Protein AF-A0A2D6HAC3-F1 (afdb_monomer)

Structure (mmCIF, N/CA/C/O backbone):
data_AF-A0A2D6HAC3-F1
#
_entry.id   AF-A0A2D6HAC3-F1
#
loop_
_atom_site.group_PDB
_atom_site.id
_atom_site.type_symbol
_atom_site.label_atom_id
_atom_site.label_alt_id
_atom_site.label_comp_id
_atom_site.label_asym_id
_atom_site.label_entity_id
_atom_site.label_seq_id
_atom_site.pdbx_PDB_ins_code
_atom_site.Cartn_x
_atom_site.Cartn_y
_atom_site.Cartn_z
_atom_site.occupancy
_atom_site.B_iso_or_equiv
_atom_site.auth_seq_id
_atom_site.auth_comp_id
_atom_site.auth_asym_id
_atom_site.auth_atom_id
_atom_site.pdbx_PDB_model_num
ATOM 1 N N . MET A 1 1 ? 9.437 17.448 4.401 1.00 47.38 1 MET A N 1
ATOM 2 C CA . MET A 1 1 ? 9.584 17.750 2.955 1.00 47.38 1 MET A CA 1
ATOM 3 C C . MET A 1 1 ? 8.208 17.694 2.309 1.00 47.38 1 MET A C 1
ATOM 5 O O . MET A 1 1 ? 7.448 16.797 2.655 1.00 47.38 1 MET A O 1
ATOM 9 N N . LYS A 1 2 ? 7.866 18.667 1.451 1.00 50.69 2 LYS A N 1
ATOM 10 C CA . LYS A 1 2 ? 6.551 18.767 0.789 1.00 50.69 2 LYS A CA 1
ATOM 11 C C . LYS A 1 2 ? 6.319 17.570 -0.145 1.00 50.69 2 LYS A C 1
ATOM 13 O O . LYS A 1 2 ? 7.274 17.060 -0.727 1.00 50.69 2 LYS A O 1
ATOM 18 N N . ALA A 1 3 ? 5.065 17.131 -0.269 1.00 60.94 3 ALA A N 1
ATOM 19 C CA . ALA A 1 3 ? 4.676 16.132 -1.263 1.00 60.94 3 ALA A CA 1
ATOM 20 C C . ALA A 1 3 ? 5.049 16.616 -2.679 1.00 60.94 3 ALA A C 1
ATOM 22 O O . ALA A 1 3 ? 5.016 17.829 -2.918 1.00 60.94 3 ALA A O 1
ATOM 23 N N . PRO A 1 4 ? 5.402 15.704 -3.603 1.00 67.50 4 PRO A N 1
ATOM 24 C CA . PRO A 1 4 ? 5.780 16.098 -4.949 1.00 67.50 4 PRO A CA 1
ATOM 25 C C . PRO A 1 4 ? 4.626 16.820 -5.652 1.00 67.50 4 PRO A C 1
ATOM 27 O O . PRO A 1 4 ? 3.473 16.390 -5.565 1.00 67.50 4 PRO A O 1
ATOM 30 N N . SER A 1 5 ? 4.932 17.932 -6.320 1.00 78.75 5 SER A N 1
ATOM 31 C CA . SER A 1 5 ? 3.935 18.747 -7.016 1.00 78.75 5 SER A CA 1
ATOM 32 C C . SER A 1 5 ? 3.422 18.043 -8.276 1.00 78.75 5 SER A C 1
ATOM 34 O O . SER A 1 5 ? 4.102 17.186 -8.844 1.00 78.75 5 SER A O 1
ATOM 36 N N . GLY A 1 6 ? 2.239 18.436 -8.764 1.00 80.88 6 GLY A N 1
ATOM 37 C CA . GLY A 1 6 ? 1.715 17.936 -10.045 1.00 80.88 6 GLY A CA 1
ATOM 38 C C . GLY A 1 6 ? 2.688 18.153 -11.213 1.00 80.88 6 GLY A C 1
ATOM 39 O O . GLY A 1 6 ? 2.814 17.295 -12.080 1.00 80.88 6 GLY A O 1
ATOM 40 N N . ILE A 1 7 ? 3.464 19.243 -11.173 1.00 85.25 7 ILE A N 1
ATOM 41 C CA . ILE A 1 7 ? 4.512 19.546 -12.158 1.00 85.25 7 ILE A CA 1
ATOM 42 C C . ILE A 1 7 ? 5.629 18.495 -12.118 1.00 85.25 7 ILE A C 1
ATOM 44 O O . ILE A 1 7 ? 6.083 18.054 -13.168 1.00 85.25 7 ILE A O 1
ATOM 48 N N . GLN A 1 8 ? 6.060 18.045 -10.934 1.00 86.00 8 GLN A N 1
ATOM 49 C CA . GLN A 1 8 ? 7.109 17.021 -10.828 1.00 86.00 8 GLN A CA 1
ATOM 50 C C . GLN A 1 8 ? 6.670 15.684 -11.433 1.00 86.00 8 GLN A C 1
ATOM 52 O O . GLN A 1 8 ? 7.467 15.024 -12.095 1.00 86.00 8 GLN A O 1
ATOM 57 N N . TRP A 1 9 ? 5.402 15.307 -11.254 1.00 88.88 9 TRP A N 1
ATOM 58 C CA . TRP A 1 9 ? 4.842 14.110 -11.885 1.00 88.88 9 TRP A CA 1
ATOM 59 C C . TRP A 1 9 ? 4.722 14.251 -13.402 1.00 88.88 9 TRP A C 1
ATOM 61 O O . TRP A 1 9 ? 5.075 13.320 -14.121 1.00 88.88 9 TRP A O 1
ATOM 71 N N . ALA A 1 10 ? 4.299 15.417 -13.897 1.00 88.88 10 ALA A N 1
ATOM 72 C CA . ALA A 1 10 ? 4.244 15.689 -15.332 1.00 88.88 10 ALA A CA 1
ATOM 73 C C . ALA A 1 10 ? 5.637 15.622 -15.983 1.00 88.88 10 ALA A C 1
ATOM 75 O O . ALA A 1 10 ? 5.807 14.988 -17.022 1.00 88.88 10 ALA A O 1
ATOM 76 N N . VAL A 1 11 ? 6.654 16.204 -15.335 1.00 91.31 11 VAL A N 1
ATOM 77 C CA . VAL A 1 11 ? 8.050 16.123 -15.792 1.00 91.31 11 VAL A CA 1
ATOM 78 C C . VAL A 1 11 ? 8.540 14.676 -15.796 1.00 91.31 11 VAL A C 1
ATOM 80 O O . VAL A 1 11 ? 9.163 14.259 -16.767 1.00 91.31 11 VAL A O 1
ATOM 83 N N . LEU A 1 12 ? 8.233 13.891 -14.756 1.00 93.12 12 LEU A N 1
ATOM 84 C CA . LEU A 1 12 ? 8.605 12.476 -14.707 1.00 93.12 12 LEU A CA 1
ATOM 85 C C . LEU A 1 12 ? 7.980 11.679 -15.861 1.00 93.12 12 LEU A C 1
ATOM 87 O O . LEU A 1 12 ? 8.676 10.892 -16.497 1.00 93.12 12 LEU A O 1
ATOM 91 N N . ALA A 1 13 ? 6.695 11.900 -16.148 1.00 93.00 13 ALA A N 1
ATOM 92 C CA . ALA A 1 13 ? 5.990 11.244 -17.249 1.00 93.00 13 ALA A CA 1
ATOM 93 C C . ALA A 1 13 ? 6.614 11.567 -18.610 1.00 93.00 13 ALA A C 1
ATOM 95 O O . ALA A 1 13 ? 6.807 10.677 -19.439 1.00 93.00 13 ALA A O 1
ATOM 96 N N . LEU A 1 14 ? 6.925 12.847 -18.832 1.00 94.50 14 LEU A N 1
ATOM 97 C CA . LEU A 1 14 ? 7.457 13.329 -20.099 1.00 94.50 14 LEU A CA 1
ATOM 98 C C . LEU A 1 14 ? 8.898 12.857 -20.306 1.00 94.50 14 LEU A C 1
ATOM 100 O O . LEU A 1 14 ? 9.198 12.208 -21.302 1.00 94.50 14 LEU A O 1
ATOM 104 N N . VAL A 1 15 ? 9.783 13.140 -19.346 1.00 94.62 15 VAL A N 1
ATOM 105 C CA . VAL A 1 15 ? 11.207 12.790 -19.441 1.00 94.62 15 VAL A CA 1
ATOM 106 C C . VAL A 1 15 ? 11.390 11.276 -19.449 1.00 94.62 15 VAL A C 1
ATOM 108 O O . VAL A 1 15 ? 12.145 10.764 -20.270 1.00 94.62 15 VAL A O 1
ATOM 111 N N . GLY A 1 16 ? 10.684 10.553 -18.575 1.00 93.88 16 GLY A N 1
ATOM 112 C CA . GLY A 1 16 ? 10.741 9.093 -18.525 1.00 93.88 16 GLY A CA 1
ATOM 113 C C . GLY A 1 16 ? 10.206 8.447 -19.802 1.00 93.88 16 GLY A C 1
ATOM 114 O O . GLY A 1 16 ? 10.864 7.572 -20.361 1.00 93.88 16 GLY A O 1
ATOM 115 N N . GLY A 1 17 ? 9.071 8.933 -20.319 1.00 94.69 17 GLY A N 1
ATOM 116 C CA . GLY A 1 17 ? 8.500 8.461 -21.580 1.00 94.69 17 GLY A CA 1
ATOM 117 C C . GLY A 1 17 ? 9.441 8.653 -22.767 1.00 94.69 17 GLY A C 1
ATOM 118 O O . GLY A 1 17 ? 9.709 7.701 -23.500 1.00 94.69 17 GLY A O 1
ATOM 119 N N . VAL A 1 18 ? 10.001 9.856 -22.927 1.00 94.94 18 VAL A N 1
ATOM 120 C CA . VAL A 1 18 ? 10.953 10.158 -24.007 1.00 94.94 18 VAL A CA 1
ATOM 121 C C . VAL A 1 18 ? 12.228 9.326 -23.863 1.00 94.94 18 VAL A C 1
ATOM 123 O O . VAL A 1 18 ? 12.652 8.699 -24.828 1.00 94.94 18 VAL A O 1
ATOM 126 N N . ALA A 1 19 ? 12.818 9.258 -22.666 1.00 95.06 19 ALA A N 1
ATOM 127 C CA . ALA A 1 19 ? 14.057 8.514 -22.441 1.00 95.06 19 ALA A CA 1
ATOM 128 C C . ALA A 1 19 ? 13.907 7.015 -22.747 1.00 95.06 19 ALA A C 1
ATOM 130 O O . ALA A 1 19 ? 14.774 6.433 -23.395 1.00 95.06 19 ALA A O 1
ATOM 131 N N . LEU A 1 20 ? 12.801 6.395 -22.325 1.00 95.19 20 LEU A N 1
ATOM 132 C CA . LEU A 1 20 ? 12.522 4.985 -22.612 1.00 95.19 20 LEU A CA 1
ATOM 133 C C . LEU A 1 20 ? 12.201 4.747 -24.093 1.00 95.19 20 LEU A C 1
ATOM 135 O O . LEU A 1 20 ? 12.653 3.754 -24.651 1.00 95.19 20 LEU A O 1
ATOM 139 N N . THR A 1 21 ? 11.509 5.679 -24.755 1.00 94.88 21 THR A N 1
ATOM 140 C CA . THR A 1 21 ? 11.264 5.601 -26.208 1.00 94.88 21 THR A CA 1
ATOM 141 C C . THR A 1 21 ? 12.574 5.680 -26.997 1.00 94.88 21 THR A C 1
ATOM 143 O O . THR A 1 21 ? 12.772 4.946 -27.962 1.00 94.88 21 THR A O 1
ATOM 146 N N . LEU A 1 22 ? 13.515 6.529 -26.570 1.00 93.62 22 LEU A N 1
ATOM 147 C CA . LEU A 1 22 ? 14.853 6.590 -27.164 1.00 93.62 22 LEU A CA 1
ATOM 148 C C . LEU A 1 22 ? 15.636 5.292 -26.935 1.00 93.62 22 LEU A C 1
ATOM 150 O O . LEU A 1 22 ? 16.306 4.823 -27.849 1.00 93.62 22 LEU A O 1
ATOM 154 N N . CYS A 1 23 ? 15.523 4.689 -25.750 1.00 94.50 23 CYS A N 1
ATOM 155 C CA . CYS A 1 23 ? 16.132 3.391 -25.461 1.00 94.50 23 CYS A CA 1
ATOM 156 C C . CYS A 1 23 ? 15.577 2.281 -26.368 1.00 94.50 23 CYS A C 1
ATOM 158 O O . CYS A 1 23 ? 16.349 1.543 -26.971 1.00 94.50 23 CYS A O 1
ATOM 160 N N . ASP A 1 24 ? 14.258 2.208 -26.531 1.00 94.06 24 ASP A N 1
ATOM 161 C CA . ASP A 1 24 ? 13.607 1.246 -27.430 1.00 94.06 24 ASP A CA 1
ATOM 162 C C . ASP A 1 24 ? 13.994 1.500 -28.904 1.00 94.06 24 ASP A C 1
ATOM 164 O O . ASP A 1 24 ? 14.184 0.569 -29.682 1.00 94.06 24 ASP A O 1
ATOM 168 N N . SER A 1 25 ? 14.248 2.759 -29.277 1.00 93.56 25 SER A N 1
ATOM 169 C CA . SER A 1 25 ? 14.763 3.111 -30.611 1.00 93.56 25 SER A CA 1
ATOM 170 C C . SER A 1 25 ? 16.180 2.581 -30.862 1.00 93.56 25 SER A C 1
ATOM 172 O O . SER A 1 25 ? 16.509 2.247 -31.999 1.00 93.56 25 SER A O 1
ATOM 174 N N . VAL A 1 26 ? 17.013 2.442 -29.820 1.00 94.81 26 VAL A N 1
ATOM 175 C CA . VAL A 1 26 ? 18.314 1.758 -29.933 1.00 94.81 26 VAL A CA 1
ATOM 176 C C . VAL A 1 26 ? 18.106 0.285 -30.284 1.00 94.81 26 VAL A C 1
ATOM 178 O O . VAL A 1 26 ? 18.804 -0.234 -31.149 1.00 94.81 26 VAL A O 1
ATOM 181 N N . HIS A 1 27 ? 17.138 -0.396 -29.667 1.00 95.38 27 HIS A N 1
ATOM 182 C CA . HIS A 1 27 ? 16.845 -1.793 -30.000 1.00 95.38 27 HIS A CA 1
ATOM 183 C C . HIS A 1 27 ? 16.381 -1.967 -31.441 1.00 95.38 27 HIS A C 1
ATOM 185 O O . HIS A 1 27 ? 16.848 -2.887 -32.106 1.00 95.38 27 HIS A O 1
ATOM 191 N N . ILE A 1 28 ? 15.541 -1.064 -31.946 1.00 94.12 28 ILE A N 1
ATOM 192 C CA . ILE A 1 28 ? 15.120 -1.077 -33.353 1.00 94.12 28 ILE A CA 1
ATOM 193 C C . ILE A 1 28 ? 16.326 -0.854 -34.276 1.00 94.12 28 ILE A C 1
ATOM 195 O O . ILE A 1 28 ? 16.530 -1.609 -35.222 1.00 94.12 28 ILE A O 1
ATOM 199 N N . ALA A 1 29 ? 17.171 0.139 -33.979 1.00 93.50 29 ALA A N 1
ATOM 200 C CA . ALA A 1 29 ? 18.331 0.474 -34.808 1.00 93.50 29 ALA A CA 1
ATOM 201 C C . ALA A 1 29 ? 19.364 -0.664 -34.912 1.00 93.50 29 ALA A C 1
ATOM 203 O O . ALA A 1 29 ? 20.017 -0.806 -35.942 1.00 93.50 29 ALA A O 1
ATOM 204 N N . TYR A 1 30 ? 19.508 -1.472 -33.858 1.00 95.62 30 TYR A N 1
ATOM 205 C CA . TYR A 1 30 ? 20.401 -2.635 -33.830 1.00 95.62 30 TYR A CA 1
ATOM 206 C C . TYR A 1 30 ? 19.709 -3.955 -34.209 1.00 95.62 30 TYR A C 1
ATOM 208 O O . TYR A 1 30 ? 20.332 -5.009 -34.108 1.00 95.62 30 TYR A O 1
ATOM 216 N N . GLY A 1 31 ? 18.438 -3.923 -34.629 1.00 93.62 31 GLY A N 1
ATOM 217 C CA . GLY A 1 31 ? 17.694 -5.127 -35.008 1.00 93.62 31 GLY A CA 1
ATOM 218 C C . GLY A 1 31 ? 17.480 -6.103 -33.848 1.00 93.62 31 GLY A C 1
ATOM 219 O O . GLY A 1 31 ? 17.429 -7.309 -34.056 1.00 93.62 31 GLY A O 1
ATOM 220 N N . VAL A 1 32 ? 17.395 -5.604 -32.613 1.00 94.94 32 VAL A N 1
ATOM 221 C CA . VAL A 1 32 ? 17.086 -6.408 -31.419 1.00 94.94 32 VAL A CA 1
ATOM 222 C C . VAL A 1 32 ? 15.594 -6.735 -31.353 1.00 94.94 32 VAL A C 1
ATOM 224 O O . VAL A 1 32 ? 15.213 -7.828 -30.930 1.00 94.94 32 VAL A O 1
ATOM 227 N N . LEU A 1 33 ? 14.750 -5.793 -31.775 1.00 93.12 33 LEU A N 1
ATOM 228 C CA . LEU A 1 33 ? 13.307 -5.974 -31.869 1.00 93.12 33 LEU A CA 1
ATOM 229 C C . LEU A 1 33 ? 12.740 -5.260 -33.092 1.00 93.12 33 LEU A C 1
ATOM 231 O O . LEU A 1 33 ? 13.280 -4.250 -33.543 1.00 93.12 33 LEU A O 1
ATOM 235 N N . GLU A 1 34 ? 11.606 -5.759 -33.565 1.00 92.00 34 GLU A N 1
ATOM 236 C CA . GLU A 1 34 ? 10.837 -5.199 -34.670 1.00 92.00 34 GLU A CA 1
ATOM 237 C C . GLU A 1 34 ? 9.415 -4.877 -34.201 1.00 92.00 34 GLU A C 1
ATOM 239 O O . GLU A 1 34 ? 8.789 -5.659 -33.479 1.00 92.00 34 GLU A O 1
ATOM 244 N N . LYS A 1 35 ? 8.897 -3.707 -34.589 1.00 90.81 35 LYS A N 1
ATOM 245 C CA . LYS A 1 35 ? 7.522 -3.282 -34.289 1.00 90.81 35 LYS A CA 1
ATOM 246 C C . LYS A 1 35 ? 6.606 -3.637 -35.457 1.00 90.81 35 LYS A C 1
ATOM 248 O O . LYS A 1 35 ? 6.948 -3.376 -36.605 1.00 90.81 35 LYS A O 1
ATOM 253 N N . THR A 1 36 ? 5.410 -4.134 -35.159 1.00 85.44 36 THR A N 1
ATOM 254 C CA . THR A 1 36 ? 4.449 -4.552 -36.194 1.00 85.44 36 THR A CA 1
ATOM 255 C C . THR A 1 36 ? 3.801 -3.367 -36.921 1.00 85.44 36 THR A C 1
ATOM 257 O O . THR A 1 36 ? 3.542 -3.452 -38.114 1.00 85.44 36 THR A O 1
ATOM 260 N N . ASN A 1 37 ? 3.593 -2.239 -36.228 1.00 81.00 37 ASN A N 1
ATOM 261 C CA . ASN A 1 37 ? 3.087 -0.984 -36.805 1.00 81.00 37 ASN A CA 1
ATOM 262 C C . ASN A 1 37 ? 4.022 0.167 -36.411 1.00 81.00 37 ASN A C 1
ATOM 264 O O . ASN A 1 37 ? 3.938 0.684 -35.294 1.00 81.00 37 ASN A O 1
ATOM 268 N N . ALA A 1 38 ? 4.961 0.517 -37.289 1.00 76.62 38 ALA A N 1
ATOM 269 C CA . ALA A 1 38 ? 6.044 1.470 -37.032 1.00 76.62 38 ALA A CA 1
ATOM 270 C C . ALA A 1 38 ? 5.741 2.878 -37.588 1.00 76.62 38 ALA A C 1
ATOM 272 O O . ALA A 1 38 ? 6.538 3.459 -38.325 1.00 76.62 38 ALA A O 1
ATOM 273 N N . ASP A 1 39 ? 4.572 3.419 -37.242 1.00 74.25 39 ASP A N 1
ATOM 274 C CA . ASP A 1 39 ? 4.001 4.627 -37.859 1.00 74.25 39 ASP A CA 1
ATOM 275 C C . ASP A 1 39 ? 4.786 5.927 -37.571 1.00 74.25 39 ASP A C 1
ATOM 277 O O . ASP A 1 39 ? 4.616 6.924 -38.271 1.00 74.25 39 ASP A O 1
ATOM 281 N N . PHE A 1 40 ? 5.656 5.943 -36.552 1.00 76.38 40 PHE A N 1
ATOM 282 C CA . PHE A 1 40 ? 6.354 7.145 -36.084 1.00 76.38 40 PHE A CA 1
ATOM 283 C C . PHE A 1 40 ? 7.860 6.912 -35.926 1.00 76.38 40 PHE A C 1
ATOM 285 O O . PHE A 1 40 ? 8.322 6.512 -34.863 1.00 76.38 40 PHE A O 1
ATOM 292 N N . ALA A 1 41 ? 8.651 7.204 -36.965 1.00 74.94 41 ALA A N 1
ATOM 293 C CA . ALA A 1 41 ? 10.120 7.100 -36.934 1.00 74.94 41 ALA A CA 1
ATOM 294 C C . ALA A 1 41 ? 10.640 5.718 -36.470 1.00 74.94 41 ALA A C 1
ATOM 296 O O . ALA A 1 41 ? 11.591 5.626 -35.696 1.00 74.94 41 ALA A O 1
ATOM 297 N N . GLY A 1 42 ? 9.988 4.640 -36.916 1.00 80.81 42 GLY A N 1
ATOM 298 C CA . GLY A 1 42 ? 10.307 3.270 -36.501 1.00 80.81 42 GLY A CA 1
ATOM 299 C C . GLY A 1 42 ? 9.582 2.816 -35.228 1.00 80.81 42 GLY A C 1
ATOM 300 O O . GLY A 1 42 ? 9.568 1.626 -34.932 1.00 80.81 42 GLY A O 1
ATOM 301 N N . GLN A 1 43 ? 8.936 3.730 -34.500 1.00 89.31 43 GLN A N 1
ATOM 302 C CA . GLN A 1 43 ? 8.171 3.440 -33.290 1.00 89.31 43 GLN A CA 1
ATOM 303 C C . GLN A 1 43 ? 6.679 3.279 -33.564 1.00 89.31 43 GLN A C 1
ATOM 305 O O . GLN A 1 43 ? 6.104 3.928 -34.439 1.00 89.31 43 GLN A O 1
ATOM 310 N N . SER A 1 44 ? 6.026 2.461 -32.742 1.00 90.88 44 SER A N 1
ATOM 311 C CA . SER A 1 44 ? 4.569 2.429 -32.677 1.00 90.88 44 SER A CA 1
ATOM 312 C C . SER A 1 44 ? 4.021 3.643 -31.928 1.00 90.88 44 SER A C 1
ATOM 314 O O . SER A 1 44 ? 4.600 4.098 -30.940 1.00 90.88 44 SER A O 1
ATOM 316 N N . TRP A 1 45 ? 2.855 4.143 -32.348 1.00 90.06 45 TRP A N 1
ATOM 317 C CA . TRP A 1 45 ? 2.208 5.320 -31.745 1.00 90.06 45 TRP A CA 1
ATOM 318 C C . TRP A 1 45 ? 1.975 5.187 -30.227 1.00 90.06 45 TRP A C 1
ATOM 320 O O . TRP A 1 45 ? 1.962 6.180 -29.500 1.00 90.06 45 TRP A O 1
ATOM 330 N N . TRP A 1 46 ? 1.798 3.955 -29.740 1.00 91.06 46 TRP A N 1
ATOM 331 C CA . TRP A 1 46 ? 1.515 3.642 -28.340 1.00 91.06 46 TRP A CA 1
ATOM 332 C C . TRP A 1 46 ? 2.770 3.541 -27.462 1.00 91.06 46 TRP A C 1
ATOM 334 O O . TRP A 1 46 ? 2.634 3.567 -26.236 1.00 91.06 46 TRP A O 1
ATOM 344 N N . THR A 1 47 ? 3.978 3.480 -28.038 1.00 92.44 47 THR A N 1
ATOM 345 C CA . THR A 1 47 ? 5.228 3.302 -27.277 1.00 92.44 47 THR A CA 1
ATOM 346 C C . THR A 1 47 ? 5.441 4.434 -26.268 1.00 92.44 47 THR A C 1
ATOM 348 O O . THR A 1 47 ? 5.621 4.189 -25.073 1.00 92.44 47 THR A O 1
ATOM 351 N N . LEU A 1 48 ? 5.364 5.690 -26.724 1.00 93.44 48 LEU A N 1
ATOM 352 C CA . LEU A 1 48 ? 5.563 6.856 -25.861 1.00 93.44 48 LEU A CA 1
ATOM 353 C C . LEU A 1 48 ? 4.476 6.965 -24.767 1.00 93.44 48 LEU A C 1
ATOM 355 O O . LEU A 1 48 ? 4.846 7.058 -23.593 1.00 93.44 48 LEU A O 1
ATOM 359 N N . PRO A 1 49 ? 3.161 6.885 -25.077 1.00 94.25 49 PRO A N 1
ATOM 360 C CA . PRO A 1 49 ? 2.113 6.833 -24.055 1.00 94.25 49 PRO A CA 1
ATOM 361 C C . PRO A 1 49 ? 2.306 5.720 -23.018 1.00 94.25 49 PRO A C 1
ATOM 363 O O . PRO A 1 49 ? 2.119 5.956 -21.820 1.00 94.25 49 PRO A O 1
ATOM 366 N N . MET A 1 50 ? 2.714 4.522 -23.449 1.00 94.44 50 MET A N 1
ATOM 367 C CA . MET A 1 50 ? 2.976 3.390 -22.559 1.00 94.44 50 MET A CA 1
ATOM 368 C C . MET A 1 50 ? 4.121 3.703 -21.589 1.00 94.44 50 MET A C 1
ATOM 370 O O . MET A 1 50 ? 3.960 3.552 -20.375 1.00 94.44 50 MET A O 1
ATOM 374 N N . PHE A 1 51 ? 5.256 4.195 -22.088 1.00 95.19 51 PHE A N 1
ATOM 375 C CA . PHE A 1 51 ? 6.404 4.517 -21.241 1.00 95.19 51 PHE A CA 1
ATOM 376 C C . PHE A 1 51 ? 6.173 5.730 -20.332 1.00 95.19 51 PHE A C 1
ATOM 378 O O . PHE A 1 51 ? 6.628 5.732 -19.183 1.00 95.19 51 PHE A O 1
ATOM 385 N N . SER A 1 52 ? 5.424 6.738 -20.784 1.00 93.50 52 SER A N 1
ATOM 386 C CA . SER A 1 52 ? 4.994 7.849 -19.925 1.00 93.50 52 SER A CA 1
ATOM 387 C C . SER A 1 52 ? 4.091 7.368 -18.791 1.00 93.50 52 SER A C 1
ATOM 389 O O . SER A 1 52 ? 4.269 7.773 -17.640 1.00 93.50 52 SER A O 1
ATOM 391 N N . THR A 1 53 ? 3.169 6.450 -19.090 1.00 92.75 53 THR A N 1
ATOM 392 C CA . THR A 1 53 ? 2.293 5.823 -18.093 1.00 92.75 53 THR A CA 1
ATOM 393 C C . THR A 1 53 ? 3.108 5.007 -17.089 1.00 92.75 53 THR A C 1
ATOM 395 O O . THR A 1 53 ? 2.977 5.205 -15.881 1.00 92.75 53 THR A O 1
ATOM 398 N N . LEU A 1 54 ? 4.021 4.153 -17.558 1.00 93.62 54 LEU A N 1
ATOM 399 C CA . LEU A 1 54 ? 4.930 3.393 -16.695 1.00 93.62 54 LEU A CA 1
ATOM 400 C C . LEU A 1 54 ? 5.714 4.316 -15.748 1.00 93.62 54 LEU A C 1
ATOM 402 O O . LEU A 1 54 ? 5.764 4.065 -14.543 1.00 93.62 54 LEU A O 1
ATOM 406 N N . SER A 1 55 ? 6.265 5.412 -16.277 1.00 92.31 55 SER A N 1
ATOM 407 C CA . SER A 1 55 ? 7.047 6.392 -15.511 1.00 92.31 55 SER A CA 1
ATOM 408 C C . SER A 1 55 ? 6.230 7.062 -14.400 1.00 92.31 55 SER A C 1
ATOM 410 O O . SER A 1 55 ? 6.760 7.329 -13.321 1.00 92.31 55 SER A O 1
ATOM 412 N N . LEU A 1 56 ? 4.929 7.280 -14.621 1.00 91.00 56 LEU A N 1
ATOM 413 C CA . LEU A 1 56 ? 4.014 7.823 -13.613 1.00 91.00 56 LEU A CA 1
ATOM 414 C C . LEU A 1 56 ? 3.701 6.832 -12.488 1.00 91.00 56 LEU A C 1
ATOM 416 O O . LEU A 1 56 ? 3.631 7.231 -11.325 1.00 91.00 56 LEU A O 1
ATOM 420 N N . PHE A 1 57 ? 3.498 5.553 -12.812 1.00 91.69 57 PHE A N 1
ATOM 421 C CA . PHE A 1 57 ? 2.985 4.569 -11.852 1.00 91.69 57 PHE A CA 1
ATOM 422 C C . PHE A 1 57 ? 4.068 3.803 -11.094 1.00 91.69 57 PHE A C 1
ATOM 424 O O . PHE A 1 57 ? 3.838 3.397 -9.951 1.00 91.69 57 PHE A O 1
ATOM 431 N N . ILE A 1 58 ? 5.257 3.632 -11.671 1.00 94.19 58 ILE A N 1
ATOM 432 C CA . ILE A 1 58 ? 6.278 2.761 -11.082 1.00 94.19 58 ILE A CA 1
ATOM 433 C C . ILE A 1 58 ? 6.811 3.283 -9.737 1.00 94.19 58 ILE A C 1
ATOM 435 O O . ILE A 1 58 ? 7.029 2.503 -8.809 1.00 94.19 58 ILE A O 1
ATOM 439 N N . VAL A 1 59 ? 6.944 4.606 -9.579 1.00 93.19 59 VAL A N 1
ATOM 440 C CA . VAL A 1 59 ? 7.380 5.227 -8.316 1.00 93.19 59 VAL A CA 1
ATOM 441 C C . VAL A 1 59 ? 6.320 5.064 -7.211 1.00 93.19 59 VAL A C 1
ATOM 443 O O . VAL A 1 59 ? 6.679 4.600 -6.126 1.00 93.19 59 VAL A O 1
ATOM 446 N N . PRO A 1 60 ? 5.021 5.366 -7.430 1.00 91.25 60 PRO A N 1
ATOM 447 C CA . PRO A 1 60 ? 3.956 5.032 -6.480 1.00 91.25 60 PRO A CA 1
ATOM 448 C C . PRO A 1 60 ? 3.889 3.547 -6.103 1.00 91.25 60 PRO A C 1
ATOM 450 O O . PRO A 1 60 ? 3.710 3.232 -4.923 1.00 91.25 60 PRO A O 1
ATOM 453 N N . VAL A 1 61 ? 4.065 2.637 -7.068 1.00 92.38 61 VAL A N 1
ATOM 454 C CA . VAL A 1 61 ? 4.085 1.184 -6.826 1.00 92.38 61 VAL A CA 1
ATOM 455 C C . VAL A 1 61 ? 5.245 0.805 -5.909 1.00 92.38 61 VAL A C 1
ATOM 457 O O . VAL A 1 61 ? 5.027 0.157 -4.883 1.00 92.38 61 VAL A O 1
ATOM 460 N N . TYR A 1 62 ? 6.460 1.272 -6.209 1.00 92.31 62 TYR A N 1
ATOM 461 C CA . TYR A 1 62 ? 7.622 1.047 -5.350 1.00 92.31 62 TYR A CA 1
ATOM 462 C C . TYR A 1 62 ? 7.429 1.643 -3.952 1.00 92.31 62 TYR A C 1
ATOM 464 O O . TYR A 1 62 ? 7.694 0.983 -2.948 1.00 92.31 62 TYR A O 1
ATOM 472 N N . ARG A 1 63 ? 6.907 2.871 -3.858 1.00 89.81 63 ARG A N 1
ATOM 473 C CA . ARG A 1 63 ? 6.608 3.530 -2.579 1.00 89.81 63 ARG A CA 1
ATOM 474 C C . ARG A 1 63 ? 5.631 2.705 -1.745 1.00 89.81 63 ARG A C 1
ATOM 476 O O . ARG A 1 63 ? 5.840 2.534 -0.544 1.00 89.81 63 ARG A O 1
ATOM 483 N N . ARG A 1 64 ? 4.581 2.166 -2.371 1.00 88.38 64 ARG A N 1
ATOM 484 C CA . ARG A 1 64 ? 3.607 1.290 -1.710 1.00 88.38 64 ARG A CA 1
ATOM 485 C C . ARG A 1 64 ? 4.257 -0.006 -1.236 1.00 88.38 64 ARG A C 1
ATOM 487 O O . ARG A 1 64 ? 4.078 -0.355 -0.071 1.00 88.38 64 ARG A O 1
ATOM 494 N N . PHE A 1 65 ? 5.022 -0.672 -2.099 1.00 90.00 65 PHE A N 1
ATOM 495 C CA . PHE A 1 65 ? 5.785 -1.876 -1.764 1.00 90.00 65 PHE A CA 1
ATOM 496 C C . PHE A 1 65 ? 6.694 -1.633 -0.555 1.00 90.00 65 PHE A C 1
ATOM 498 O O . PHE A 1 65 ? 6.604 -2.334 0.449 1.00 90.00 65 PHE A O 1
ATOM 505 N N . ARG A 1 66 ? 7.482 -0.557 -0.597 1.00 88.44 66 ARG A N 1
ATOM 506 C CA . ARG A 1 66 ? 8.401 -0.160 0.468 1.00 88.44 66 ARG A CA 1
ATOM 507 C C . ARG A 1 66 ? 7.690 0.059 1.805 1.00 88.44 66 ARG A C 1
ATOM 509 O O . ARG A 1 66 ? 8.202 -0.358 2.841 1.00 88.44 66 ARG A O 1
ATOM 516 N N . CYS A 1 67 ? 6.512 0.684 1.797 1.00 83.88 67 CYS A N 1
ATOM 517 C CA . CYS A 1 67 ? 5.699 0.846 3.002 1.00 83.88 67 CYS A CA 1
ATOM 518 C C . CYS A 1 67 ? 5.173 -0.481 3.557 1.00 83.88 67 CYS A C 1
ATOM 520 O O . CYS A 1 67 ? 5.111 -0.630 4.773 1.00 83.88 67 CYS A O 1
ATOM 522 N N . LEU A 1 68 ? 4.807 -1.431 2.693 1.00 81.62 68 LEU A N 1
ATOM 523 C CA . LEU A 1 68 ? 4.334 -2.754 3.111 1.00 81.62 68 LEU A CA 1
ATOM 524 C C . LEU A 1 68 ? 5.460 -3.608 3.703 1.00 81.62 68 LEU A C 1
ATOM 526 O O . LEU A 1 68 ? 5.235 -4.319 4.675 1.00 81.62 68 LEU A O 1
ATOM 530 N N . THR A 1 69 ? 6.674 -3.512 3.159 1.00 79.94 69 THR A N 1
ATOM 531 C CA . THR A 1 69 ? 7.834 -4.277 3.642 1.00 79.94 69 THR A CA 1
ATOM 532 C C . THR A 1 69 ? 8.597 -3.581 4.773 1.00 79.94 69 THR A C 1
ATOM 534 O O . THR A 1 69 ? 9.654 -4.059 5.177 1.00 79.94 69 THR A O 1
ATOM 537 N N . GLY A 1 70 ? 8.137 -2.412 5.235 1.00 76.75 70 GLY A N 1
ATOM 538 C CA . GLY A 1 70 ? 8.840 -1.603 6.239 1.00 76.75 70 GLY A CA 1
ATOM 539 C C . GLY A 1 70 ? 10.218 -1.098 5.788 1.00 76.75 70 GLY A C 1
ATOM 540 O O . GLY A 1 70 ? 11.052 -0.743 6.620 1.00 76.75 70 GLY A O 1
ATOM 541 N N . ALA A 1 71 ? 10.494 -1.075 4.481 1.00 80.44 71 ALA A N 1
ATOM 542 C CA . ALA A 1 71 ? 11.795 -0.670 3.968 1.00 80.44 71 ALA A CA 1
ATOM 543 C C . ALA A 1 71 ? 11.986 0.856 4.070 1.00 80.44 71 ALA A C 1
ATOM 545 O O . ALA A 1 71 ? 11.075 1.660 3.844 1.00 80.44 71 ALA A O 1
ATOM 546 N N . ARG A 1 72 ? 13.201 1.278 4.432 1.00 79.44 72 ARG A N 1
ATOM 547 C CA . ARG A 1 72 ? 13.518 2.695 4.639 1.00 79.44 72 ARG A CA 1
ATOM 548 C C . ARG A 1 72 ? 13.595 3.433 3.300 1.00 79.44 72 ARG A C 1
ATOM 550 O O . ARG A 1 72 ? 14.128 2.906 2.328 1.00 79.44 72 ARG A O 1
ATOM 557 N N . ALA A 1 73 ? 13.061 4.652 3.261 1.00 78.69 73 ALA A N 1
ATOM 558 C CA . ALA A 1 73 ? 13.217 5.542 2.114 1.00 78.69 73 ALA A CA 1
ATOM 559 C C . ALA A 1 73 ? 14.688 5.933 1.923 1.00 78.69 73 ALA A C 1
ATOM 561 O O . ALA A 1 73 ? 15.392 6.168 2.910 1.00 78.69 73 ALA A O 1
ATOM 562 N N . LEU A 1 74 ? 15.125 6.041 0.669 1.00 83.38 74 LEU A N 1
ATOM 563 C CA . LEU A 1 74 ? 16.410 6.646 0.342 1.00 83.38 74 LEU A CA 1
ATOM 564 C C . LEU A 1 74 ? 16.319 8.168 0.490 1.00 83.38 74 LEU A C 1
ATOM 566 O O . LEU A 1 74 ? 15.296 8.769 0.167 1.00 83.38 74 LEU A O 1
ATOM 570 N N . ALA A 1 75 ? 17.395 8.782 0.974 1.00 84.44 75 ALA A N 1
ATOM 571 C CA . ALA A 1 75 ? 17.614 10.212 0.823 1.00 84.44 75 ALA A CA 1
ATOM 572 C C . ALA A 1 75 ? 18.529 10.387 -0.389 1.00 84.44 75 ALA A C 1
ATOM 574 O O . ALA A 1 75 ? 19.729 10.167 -0.275 1.00 84.44 75 ALA A O 1
ATOM 575 N N . THR A 1 76 ? 17.944 10.703 -1.542 1.00 87.31 76 THR A N 1
ATOM 576 C CA . THR A 1 76 ? 18.665 10.725 -2.818 1.00 87.31 76 THR A CA 1
ATOM 577 C C . THR A 1 76 ? 18.966 12.160 -3.238 1.00 87.31 76 THR A C 1
ATOM 579 O O . THR A 1 76 ? 18.064 12.984 -3.398 1.00 87.31 76 THR A O 1
ATOM 582 N N . SER A 1 77 ? 20.246 12.457 -3.441 1.00 89.69 77 SER A N 1
ATOM 583 C CA . SER A 1 77 ? 20.733 13.712 -4.016 1.00 89.69 77 SER A CA 1
ATOM 584 C C . SER A 1 77 ? 20.541 13.764 -5.540 1.00 89.69 77 SER A C 1
ATOM 586 O O . SER A 1 77 ? 20.372 12.742 -6.206 1.00 89.69 77 SER A O 1
ATOM 588 N N . LYS A 1 78 ? 20.633 14.964 -6.136 1.00 90.88 78 LYS A N 1
ATOM 589 C CA . LYS A 1 78 ? 20.600 15.125 -7.605 1.00 90.88 78 LYS A CA 1
ATOM 590 C C . LYS A 1 78 ? 21.689 14.296 -8.304 1.00 90.88 78 LYS A C 1
ATOM 592 O O . LYS A 1 78 ? 21.422 13.706 -9.345 1.00 90.88 78 LYS A O 1
ATOM 597 N N . GLY A 1 79 ? 22.890 14.238 -7.721 1.00 91.06 79 GLY A N 1
ATOM 598 C CA . GLY A 1 79 ? 24.019 13.482 -8.270 1.00 91.06 79 GLY A CA 1
ATOM 599 C C . GLY A 1 79 ? 23.787 11.970 -8.249 1.00 91.06 79 GLY A C 1
ATOM 600 O O . GLY A 1 79 ? 24.049 11.296 -9.240 1.00 91.06 79 GLY A O 1
ATOM 601 N N . GLU A 1 80 ? 23.223 11.436 -7.165 1.00 90.75 80 GLU A N 1
ATOM 602 C CA . GLU A 1 80 ? 22.890 10.008 -7.067 1.00 90.75 80 GLU A CA 1
ATOM 603 C C . GLU A 1 80 ? 21.763 9.607 -8.019 1.00 90.75 80 GLU A C 1
ATOM 605 O O . GLU A 1 80 ? 21.835 8.537 -8.630 1.00 90.75 80 GLU A O 1
ATOM 610 N N . LEU A 1 81 ? 20.753 10.470 -8.185 1.00 92.94 81 LEU A N 1
ATOM 611 C CA . LEU A 1 81 ? 19.695 10.255 -9.169 1.00 92.94 81 LEU A CA 1
ATOM 612 C C . LEU A 1 81 ? 20.267 10.237 -10.592 1.00 92.94 81 LEU A C 1
ATOM 614 O O . LEU A 1 81 ? 19.975 9.314 -11.351 1.00 92.94 81 LEU A O 1
ATOM 618 N N . ALA A 1 82 ? 21.116 11.211 -10.937 1.00 93.94 82 ALA A N 1
ATOM 619 C CA . ALA A 1 82 ? 21.776 11.266 -12.239 1.00 93.94 82 ALA A CA 1
ATOM 620 C C . ALA A 1 82 ? 22.642 10.022 -12.485 1.00 93.94 82 ALA A C 1
ATOM 622 O O . ALA A 1 82 ? 22.533 9.397 -13.536 1.00 93.94 82 ALA A O 1
ATOM 623 N N . PHE A 1 83 ? 23.435 9.599 -11.496 1.00 93.12 83 PHE A N 1
ATOM 624 C CA . PHE A 1 83 ? 24.250 8.387 -11.587 1.00 93.12 83 PHE A CA 1
ATOM 625 C C . PHE A 1 83 ? 23.399 7.130 -11.815 1.00 93.12 83 PHE A C 1
ATOM 627 O O . PHE A 1 83 ? 23.749 6.274 -12.628 1.00 93.12 83 PHE A O 1
ATOM 634 N N . SER A 1 84 ? 22.255 7.011 -11.135 1.00 93.50 84 SER A N 1
ATOM 635 C CA . SER A 1 84 ? 21.346 5.886 -11.357 1.00 93.50 84 SER A CA 1
ATOM 636 C C . SER A 1 84 ? 20.647 5.920 -12.708 1.00 93.50 84 SER A C 1
ATOM 638 O O . SER A 1 84 ? 20.483 4.853 -13.304 1.00 93.50 84 SER A O 1
ATOM 640 N N . ALA A 1 85 ? 20.274 7.108 -13.190 1.00 95.69 85 ALA A N 1
ATOM 641 C CA . ALA A 1 85 ? 19.680 7.296 -14.508 1.00 95.69 85 ALA A CA 1
ATOM 642 C C . ALA A 1 85 ? 20.681 6.927 -15.605 1.00 95.69 85 ALA A C 1
ATOM 644 O O . ALA A 1 85 ? 20.377 6.075 -16.432 1.00 95.69 85 ALA A O 1
ATOM 645 N N . VAL A 1 86 ? 21.905 7.461 -15.548 1.00 95.81 86 VAL A N 1
ATOM 646 C CA . VAL A 1 86 ? 22.993 7.106 -16.473 1.00 95.81 86 VAL A CA 1
ATOM 647 C C . VAL A 1 86 ? 23.276 5.610 -16.422 1.00 95.81 86 VAL A C 1
ATOM 649 O O . VAL A 1 86 ? 23.345 4.967 -17.462 1.00 95.81 86 VAL A O 1
ATOM 652 N N . GLY A 1 87 ? 23.375 5.024 -15.227 1.00 95.31 87 GLY A N 1
ATOM 653 C CA . GLY A 1 87 ? 23.605 3.591 -15.094 1.00 95.31 87 GLY A CA 1
ATOM 654 C C . GLY A 1 87 ? 22.486 2.747 -15.708 1.00 95.31 87 GLY A C 1
ATOM 655 O O . GLY A 1 87 ? 22.770 1.699 -16.276 1.00 95.31 87 GLY A O 1
ATOM 656 N N . PHE A 1 88 ? 21.222 3.162 -15.586 1.00 97.00 88 PHE A N 1
ATOM 657 C CA . PHE A 1 88 ? 20.093 2.486 -16.232 1.00 97.00 88 PHE A CA 1
ATOM 658 C C . PHE A 1 88 ? 20.137 2.645 -17.756 1.00 97.00 88 PHE A C 1
ATOM 660 O O . PHE A 1 88 ? 20.121 1.640 -18.460 1.00 97.00 88 PHE A O 1
ATOM 667 N N . LEU A 1 89 ? 20.276 3.877 -18.253 1.00 96.62 89 LEU A N 1
ATOM 668 C CA . LEU A 1 89 ? 20.326 4.174 -19.686 1.00 96.62 89 LEU A CA 1
ATOM 669 C C . LEU A 1 89 ? 21.509 3.483 -20.373 1.00 96.62 89 LEU A C 1
ATOM 671 O O . LEU A 1 89 ? 21.340 2.937 -21.453 1.00 96.62 89 LEU A O 1
ATOM 675 N N . ALA A 1 90 ? 22.681 3.435 -19.736 1.00 95.94 90 ALA A N 1
ATOM 676 C CA . ALA A 1 90 ? 23.848 2.724 -20.257 1.00 95.94 90 ALA A CA 1
ATOM 677 C C . ALA A 1 90 ? 23.625 1.205 -20.301 1.00 95.94 90 ALA A C 1
ATOM 679 O O . ALA A 1 90 ? 23.962 0.565 -21.294 1.00 95.94 90 ALA A O 1
ATOM 680 N N . SER A 1 91 ? 23.019 0.640 -19.248 1.00 96.81 91 SER A N 1
ATOM 681 C CA . SER A 1 91 ? 22.675 -0.789 -19.204 1.00 96.81 91 SER A CA 1
ATOM 682 C C . SER A 1 91 ? 21.674 -1.143 -20.299 1.00 96.81 91 SER A C 1
ATOM 684 O O . SER A 1 91 ? 21.828 -2.167 -20.948 1.00 96.81 91 SER A O 1
ATOM 686 N N . TYR A 1 92 ? 20.693 -0.275 -20.553 1.00 96.81 92 TYR A N 1
ATOM 687 C CA . TYR A 1 92 ? 19.749 -0.447 -21.651 1.00 96.81 92 TYR A CA 1
ATOM 688 C C . TYR A 1 92 ? 20.462 -0.314 -23.003 1.00 96.81 92 TYR A C 1
ATOM 690 O O . TYR A 1 92 ? 20.454 -1.249 -23.794 1.00 96.81 92 TYR A O 1
ATOM 698 N N . ALA A 1 93 ? 21.136 0.806 -23.264 1.00 95.25 93 ALA A N 1
ATOM 699 C CA . ALA A 1 93 ? 21.747 1.096 -24.559 1.00 95.25 93 ALA A CA 1
ATOM 700 C C . ALA A 1 93 ? 22.772 0.036 -24.990 1.00 95.25 93 ALA A C 1
ATOM 702 O O . ALA A 1 93 ? 22.823 -0.309 -26.167 1.00 95.25 93 ALA A O 1
ATOM 703 N N . CYS A 1 94 ? 23.549 -0.530 -24.056 1.00 96.19 94 CYS A N 1
ATOM 704 C CA . CYS A 1 94 ? 24.537 -1.561 -24.387 1.00 96.19 94 CYS A CA 1
ATOM 705 C C . CYS A 1 94 ? 23.908 -2.864 -24.906 1.00 96.19 94 CYS A C 1
ATOM 707 O O . CYS A 1 94 ? 24.552 -3.587 -25.661 1.00 96.19 94 CYS A O 1
ATOM 709 N N . THR A 1 95 ? 22.642 -3.137 -24.572 1.00 96.94 95 THR A N 1
ATOM 710 C CA . THR A 1 95 ? 21.932 -4.332 -25.056 1.00 96.94 95 THR A CA 1
ATOM 711 C C . THR A 1 95 ? 21.537 -4.256 -26.530 1.00 96.94 95 THR A C 1
ATOM 713 O O . THR A 1 95 ? 21.229 -5.287 -27.109 1.00 96.94 95 THR A O 1
ATOM 716 N N . GLY A 1 96 ? 21.620 -3.077 -27.161 1.00 96.25 96 GLY A N 1
ATOM 717 C CA . GLY A 1 96 ? 21.533 -2.932 -28.617 1.00 96.25 96 GLY A CA 1
ATOM 718 C C . GLY A 1 96 ? 22.657 -3.698 -29.329 1.00 96.25 96 GLY A C 1
ATOM 719 O O . GLY A 1 96 ? 22.423 -4.785 -29.853 1.00 96.25 96 GLY A O 1
ATOM 720 N N . PRO A 1 97 ? 23.904 -3.191 -29.304 1.00 96.81 97 PRO A N 1
ATOM 721 C CA . PRO A 1 97 ? 25.029 -3.841 -29.977 1.00 96.81 97 PRO A CA 1
ATOM 722 C C . PRO A 1 97 ? 25.391 -5.211 -29.384 1.00 96.81 97 PRO A C 1
ATOM 724 O O . PRO A 1 97 ? 25.869 -6.083 -30.106 1.00 96.81 97 PRO A O 1
ATOM 727 N N . LEU A 1 98 ? 25.175 -5.424 -28.080 1.00 96.31 98 LEU A N 1
ATOM 728 C CA . LEU A 1 98 ? 25.556 -6.665 -27.394 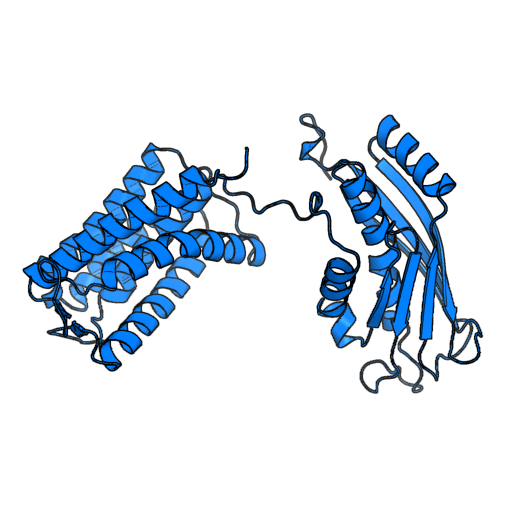1.00 96.31 98 LEU A CA 1
ATOM 729 C C . LEU A 1 98 ? 24.408 -7.676 -27.272 1.00 96.31 98 LEU A C 1
ATOM 731 O O . LEU A 1 98 ? 24.602 -8.724 -26.663 1.00 96.31 98 LEU A O 1
ATOM 735 N N . GLY A 1 99 ? 23.223 -7.404 -27.831 1.00 92.31 99 GLY A N 1
ATOM 736 C CA . GLY A 1 99 ? 22.031 -8.243 -27.635 1.00 92.31 99 GLY A CA 1
ATOM 737 C C . GLY A 1 99 ? 22.229 -9.713 -28.023 1.00 92.31 99 GLY A C 1
ATOM 738 O O . GLY A 1 99 ? 21.679 -10.605 -27.379 1.00 92.31 99 GLY A O 1
ATOM 739 N N . HIS A 1 100 ? 23.098 -9.971 -29.004 1.00 92.56 100 HIS A N 1
ATOM 740 C CA . HIS A 1 100 ? 23.466 -11.308 -29.479 1.00 92.56 100 HIS A CA 1
ATOM 741 C C . HIS A 1 100 ? 24.293 -12.142 -28.478 1.00 92.56 100 HIS A C 1
ATOM 743 O O . HIS A 1 100 ? 24.469 -13.339 -28.681 1.00 92.56 100 HIS A O 1
ATOM 749 N N . TRP A 1 101 ? 24.804 -11.549 -27.392 1.00 93.94 101 TRP A N 1
ATOM 750 C CA . TRP A 1 101 ? 25.593 -12.259 -26.371 1.00 93.94 101 TRP A CA 1
ATOM 751 C C . TRP A 1 101 ? 24.733 -13.098 -25.412 1.00 93.94 101 TRP A C 1
ATOM 753 O O . TRP A 1 101 ? 25.289 -13.866 -24.621 1.00 93.94 101 TRP A O 1
ATOM 763 N N . GLY A 1 102 ? 23.402 -12.947 -25.443 1.00 92.94 102 GLY A N 1
ATOM 764 C CA . GLY A 1 102 ? 22.463 -13.739 -24.641 1.00 92.94 102 GLY A CA 1
ATOM 765 C C . GLY A 1 102 ? 22.823 -13.754 -23.150 1.00 92.94 102 GLY A C 1
ATOM 766 O O . GLY A 1 102 ? 22.986 -12.708 -22.511 1.00 92.94 102 GLY A O 1
ATOM 767 N N . VAL A 1 103 ? 23.027 -14.954 -22.607 1.00 94.31 103 VAL A N 1
ATOM 768 C CA . VAL A 1 103 ? 23.361 -15.190 -21.192 1.00 94.31 103 VAL A CA 1
ATOM 769 C C . VAL A 1 103 ? 24.655 -14.511 -20.722 1.00 94.31 103 VAL A C 1
ATOM 771 O O . VAL A 1 103 ? 24.767 -14.166 -19.545 1.00 94.31 103 VAL A O 1
ATOM 774 N N . TRP A 1 104 ? 25.624 -14.258 -21.609 1.00 96.06 104 TRP A N 1
ATOM 775 C CA . TRP A 1 104 ? 26.871 -13.574 -21.237 1.00 96.06 104 TRP A CA 1
ATOM 776 C C . TRP A 1 104 ? 26.644 -12.089 -20.963 1.00 96.06 104 TRP A C 1
ATOM 778 O O . TRP A 1 104 ? 27.183 -11.540 -20.000 1.00 96.06 104 TRP A O 1
ATOM 788 N N . LEU A 1 105 ? 25.782 -11.450 -21.757 1.00 97.06 105 LEU A N 1
ATOM 789 C CA . LEU A 1 105 ? 25.325 -10.093 -21.477 1.00 97.06 105 LEU A CA 1
ATOM 790 C C . LEU A 1 105 ? 24.502 -10.058 -20.184 1.00 97.06 105 LEU A C 1
ATOM 792 O O . LEU A 1 105 ? 24.690 -9.156 -19.369 1.00 97.06 105 LEU A O 1
ATOM 796 N N . ALA A 1 106 ? 23.654 -11.064 -19.943 1.00 97.19 106 ALA A N 1
ATOM 797 C CA . ALA A 1 106 ? 22.918 -11.177 -18.685 1.00 97.19 106 ALA A CA 1
ATOM 798 C C . ALA A 1 106 ? 23.866 -11.246 -17.469 1.00 97.19 106 ALA A C 1
ATOM 800 O O . ALA A 1 106 ? 23.660 -10.539 -16.479 1.00 97.19 106 ALA A O 1
ATOM 801 N N . ALA A 1 107 ? 24.945 -12.032 -17.552 1.00 97.50 107 ALA A N 1
ATOM 802 C CA . ALA A 1 107 ? 25.963 -12.114 -16.506 1.00 97.50 107 ALA A CA 1
ATOM 803 C C . ALA A 1 107 ? 26.681 -10.770 -16.284 1.00 97.50 107 ALA A C 1
ATOM 805 O O . ALA A 1 107 ? 26.841 -10.339 -15.139 1.00 97.50 107 ALA A O 1
ATOM 806 N N . LEU A 1 108 ? 27.050 -10.069 -17.363 1.00 97.69 108 LEU A N 1
ATOM 807 C CA . LEU A 1 108 ? 27.691 -8.753 -17.295 1.00 97.69 108 LEU A CA 1
ATOM 808 C C . LEU A 1 108 ? 26.787 -7.704 -16.627 1.00 97.69 108 LEU A C 1
ATOM 810 O O . LEU A 1 108 ? 27.222 -6.997 -15.715 1.00 97.69 108 LEU A O 1
ATOM 814 N N . LEU A 1 109 ? 25.521 -7.629 -17.042 1.00 97.94 109 LEU A N 1
ATOM 815 C CA . LEU A 1 109 ? 24.527 -6.726 -16.456 1.00 97.94 109 LEU A CA 1
ATOM 816 C C . LEU A 1 109 ? 24.273 -7.063 -14.982 1.00 97.94 109 LEU A C 1
ATOM 818 O O . LEU A 1 109 ? 24.224 -6.171 -14.137 1.00 97.94 109 LEU A O 1
ATOM 822 N N . THR A 1 110 ? 24.211 -8.351 -14.638 1.00 97.56 110 THR A N 1
ATOM 823 C CA . THR A 1 110 ? 24.087 -8.794 -13.242 1.00 97.56 110 THR A CA 1
ATOM 824 C C . THR A 1 110 ? 25.277 -8.327 -12.407 1.00 97.56 110 THR A C 1
ATOM 826 O O . THR A 1 110 ? 25.087 -7.749 -11.336 1.00 97.56 110 THR A O 1
ATOM 829 N N . ALA A 1 111 ? 26.507 -8.512 -12.894 1.00 96.56 111 ALA A N 1
ATOM 830 C CA . ALA A 1 111 ? 27.711 -8.060 -12.201 1.00 96.56 111 ALA A CA 1
ATOM 831 C C . ALA A 1 111 ? 27.720 -6.531 -12.016 1.00 96.56 111 ALA A C 1
ATOM 833 O O . ALA A 1 111 ? 28.001 -6.035 -10.920 1.00 96.56 111 ALA A O 1
ATOM 834 N N . ALA A 1 112 ? 27.334 -5.777 -13.050 1.00 95.88 112 ALA A N 1
ATOM 835 C CA . ALA A 1 112 ? 27.192 -4.326 -12.976 1.00 95.88 112 ALA A CA 1
ATOM 836 C C . ALA A 1 112 ? 26.116 -3.903 -11.960 1.00 95.88 112 ALA A C 1
ATOM 838 O O . ALA A 1 112 ? 26.304 -2.943 -11.206 1.00 95.88 112 ALA A O 1
ATOM 839 N N . TRP A 1 113 ? 24.991 -4.619 -11.901 1.00 95.62 113 TRP A N 1
ATOM 840 C CA . TRP A 1 113 ? 23.933 -4.377 -10.924 1.00 95.62 113 TRP A CA 1
ATOM 841 C C . TRP A 1 113 ? 24.411 -4.649 -9.495 1.00 95.62 113 TRP A C 1
ATOM 843 O O . TRP A 1 113 ? 24.241 -3.784 -8.633 1.00 95.62 113 TRP A O 1
ATOM 853 N N . VAL A 1 114 ? 25.088 -5.776 -9.251 1.00 94.12 114 VAL A N 1
ATOM 854 C CA . VAL A 1 114 ? 25.683 -6.106 -7.944 1.00 94.12 114 VAL A CA 1
ATOM 855 C C . VAL A 1 114 ? 26.682 -5.028 -7.516 1.00 94.12 114 VAL A C 1
ATOM 857 O O . VAL A 1 114 ? 26.606 -4.532 -6.391 1.00 94.12 114 VAL A O 1
ATOM 860 N N . ALA A 1 115 ? 27.561 -4.579 -8.415 1.00 92.50 115 ALA A N 1
ATOM 861 C CA . ALA A 1 115 ? 28.516 -3.508 -8.126 1.00 92.50 115 ALA A CA 1
ATOM 862 C C . ALA A 1 115 ? 27.821 -2.189 -7.734 1.00 92.50 115 ALA A C 1
ATOM 864 O O . ALA A 1 115 ? 28.250 -1.492 -6.808 1.00 92.50 115 ALA A O 1
ATOM 865 N N . ARG A 1 116 ? 26.707 -1.850 -8.397 1.00 90.94 116 ARG A N 1
ATOM 866 C CA . ARG A 1 116 ? 25.876 -0.684 -8.046 1.00 90.94 116 ARG A CA 1
ATOM 867 C C . ARG A 1 116 ? 25.138 -0.873 -6.719 1.00 90.94 116 ARG A C 1
ATOM 869 O O . ARG A 1 116 ? 24.940 0.107 -5.999 1.00 90.94 116 ARG A O 1
ATOM 876 N N . LEU A 1 117 ? 24.753 -2.102 -6.387 1.00 88.06 117 LEU A N 1
ATOM 877 C CA . LEU A 1 117 ? 24.043 -2.451 -5.160 1.00 88.06 117 LEU A CA 1
ATOM 878 C C . LEU A 1 117 ? 24.947 -2.399 -3.921 1.00 88.06 117 LEU A C 1
ATOM 880 O O . LEU A 1 117 ? 24.491 -1.954 -2.873 1.00 88.06 117 LEU A O 1
ATOM 884 N N . ILE A 1 118 ? 26.230 -2.766 -4.027 1.00 81.69 118 ILE A N 1
ATOM 885 C CA . ILE A 1 118 ? 27.192 -2.712 -2.902 1.00 81.69 118 ILE A CA 1
ATOM 886 C C . ILE A 1 118 ? 27.274 -1.300 -2.297 1.00 81.69 118 ILE A C 1
ATOM 888 O O . ILE A 1 118 ? 27.420 -1.136 -1.085 1.00 81.69 118 ILE A O 1
ATOM 892 N N . ARG A 1 119 ? 27.097 -0.264 -3.124 1.00 72.50 119 ARG A N 1
ATOM 893 C CA . ARG A 1 119 ? 27.060 1.137 -2.676 1.00 72.50 119 ARG A CA 1
ATOM 894 C C . ARG A 1 119 ? 25.754 1.525 -1.965 1.00 72.50 119 ARG A C 1
ATOM 896 O O . ARG A 1 119 ? 25.696 2.570 -1.327 1.00 72.50 119 ARG A O 1
ATOM 903 N N . ARG A 1 120 ? 24.707 0.699 -2.047 1.00 70.94 120 ARG A N 1
ATOM 904 C CA . ARG A 1 120 ? 23.331 0.984 -1.615 1.00 70.94 120 ARG A CA 1
ATOM 905 C C . ARG A 1 120 ? 22.893 -0.042 -0.565 1.00 70.94 120 ARG A C 1
ATOM 907 O O . ARG A 1 120 ? 22.263 -1.047 -0.871 1.00 70.94 120 ARG A O 1
ATOM 914 N N . ARG A 1 121 ? 23.221 0.210 0.708 1.00 61.31 121 ARG A N 1
ATOM 915 C CA . ARG A 1 121 ? 22.948 -0.675 1.867 1.00 61.31 121 ARG A CA 1
ATOM 916 C C . ARG A 1 121 ? 21.453 -0.775 2.254 1.00 61.31 121 ARG A C 1
ATOM 918 O O . ARG A 1 121 ? 21.108 -0.600 3.421 1.00 61.31 121 ARG A O 1
ATOM 925 N N . VAL A 1 122 ? 20.540 -1.036 1.312 1.00 67.31 122 VAL A N 1
ATOM 926 C CA . VAL A 1 122 ? 19.087 -1.116 1.573 1.00 67.31 122 VAL A CA 1
ATOM 927 C C . VAL A 1 122 ? 18.498 -2.425 1.046 1.00 67.31 122 VAL A C 1
ATOM 929 O O . VAL A 1 122 ? 18.238 -2.579 -0.144 1.00 67.31 122 VAL A O 1
ATOM 932 N N . ARG A 1 123 ? 18.220 -3.363 1.966 1.00 70.06 123 ARG A N 1
ATOM 933 C CA . ARG A 1 123 ? 17.697 -4.713 1.662 1.00 70.06 123 ARG A CA 1
ATOM 934 C C . ARG A 1 123 ? 16.373 -4.708 0.886 1.00 70.06 123 ARG A C 1
ATOM 936 O O . ARG A 1 123 ? 16.160 -5.574 0.049 1.00 70.06 123 ARG A O 1
ATOM 943 N N . GLY A 1 124 ? 15.502 -3.725 1.131 1.00 77.38 124 GLY A N 1
ATOM 944 C CA . GLY A 1 124 ? 14.196 -3.634 0.462 1.00 77.38 124 GLY A CA 1
ATOM 945 C C . GLY A 1 124 ? 14.281 -3.423 -1.053 1.00 77.38 124 GLY A C 1
ATOM 946 O O . GLY A 1 124 ? 13.402 -3.877 -1.778 1.00 77.38 124 GLY A O 1
ATOM 947 N N . ILE A 1 125 ? 15.356 -2.794 -1.538 1.00 87.94 125 ILE A N 1
ATOM 948 C CA . ILE A 1 125 ? 15.562 -2.564 -2.973 1.00 87.94 125 ILE A CA 1
ATOM 949 C C . ILE A 1 125 ? 15.827 -3.885 -3.689 1.00 87.94 125 ILE A C 1
ATOM 951 O O . ILE A 1 125 ? 15.305 -4.087 -4.773 1.00 87.94 125 ILE A O 1
ATOM 955 N N . ILE A 1 126 ? 16.564 -4.806 -3.060 1.00 90.94 126 ILE A N 1
ATOM 956 C CA . ILE A 1 126 ? 16.901 -6.113 -3.640 1.00 90.94 126 ILE A CA 1
ATOM 957 C C . ILE A 1 126 ? 15.630 -6.888 -3.974 1.00 90.94 126 ILE A C 1
ATOM 959 O O . ILE A 1 126 ? 15.459 -7.337 -5.102 1.00 90.94 126 ILE A O 1
ATOM 963 N N . LEU A 1 127 ? 14.715 -7.001 -3.006 1.00 91.62 127 LEU A N 1
ATOM 964 C CA . LEU A 1 127 ? 13.464 -7.726 -3.211 1.00 91.62 127 LEU A CA 1
ATOM 965 C C . LEU A 1 127 ? 12.622 -7.079 -4.318 1.00 91.62 127 LEU A C 1
ATOM 967 O O . LEU A 1 127 ? 12.092 -7.784 -5.169 1.00 91.62 127 LEU A O 1
ATOM 971 N N . PHE A 1 128 ? 12.544 -5.745 -4.348 1.00 93.69 128 PHE A N 1
ATOM 972 C CA . PHE A 1 128 ? 11.844 -5.042 -5.421 1.00 93.69 128 PHE A CA 1
ATOM 973 C C . PHE A 1 128 ? 12.504 -5.246 -6.791 1.00 93.69 128 PHE A C 1
ATOM 975 O O . PHE A 1 128 ? 11.800 -5.466 -7.770 1.00 93.69 128 PHE A O 1
ATOM 982 N N . SER A 1 129 ? 13.839 -5.214 -6.866 1.00 95.06 129 SER A N 1
ATOM 983 C CA . SER A 1 129 ? 14.595 -5.484 -8.092 1.00 95.06 129 SER A CA 1
ATOM 984 C C . SER A 1 129 ? 14.290 -6.869 -8.641 1.00 95.06 129 SER A C 1
ATOM 986 O O . SER A 1 129 ? 13.981 -6.985 -9.820 1.00 95.06 129 SER A O 1
ATOM 988 N N . LEU A 1 130 ? 14.319 -7.899 -7.792 1.00 95.50 130 LEU A N 1
ATOM 989 C CA . LEU A 1 130 ? 14.016 -9.270 -8.204 1.00 95.50 130 LEU A CA 1
ATOM 990 C C . LEU A 1 130 ? 12.564 -9.418 -8.674 1.00 95.50 130 LEU A C 1
ATOM 992 O O . LEU A 1 130 ? 12.317 -10.041 -9.700 1.00 95.50 130 LEU A O 1
ATOM 996 N N . LEU A 1 131 ? 11.606 -8.801 -7.973 1.00 95.88 131 LEU A N 1
ATOM 997 C CA . LEU A 1 131 ? 10.202 -8.803 -8.397 1.00 95.88 131 LEU A CA 1
ATOM 998 C C . LEU A 1 131 ? 10.018 -8.110 -9.750 1.00 95.88 131 LEU A C 1
ATOM 1000 O O . LEU A 1 131 ? 9.310 -8.626 -10.612 1.00 95.88 131 LEU A O 1
ATOM 1004 N N . LEU A 1 132 ? 10.667 -6.962 -9.953 1.00 96.56 132 LEU A N 1
ATOM 1005 C CA . LEU A 1 132 ? 10.577 -6.214 -11.202 1.00 96.56 132 LEU A CA 1
ATOM 1006 C C . LEU A 1 132 ? 11.263 -6.953 -12.362 1.00 96.56 132 LEU A C 1
ATOM 1008 O O . LEU A 1 132 ? 10.738 -6.941 -13.471 1.00 96.56 132 LEU A O 1
ATOM 1012 N N . ALA A 1 133 ? 12.372 -7.650 -12.099 1.00 97.19 133 ALA A N 1
ATOM 1013 C CA . ALA A 1 133 ? 13.068 -8.496 -13.070 1.00 97.19 133 ALA A CA 1
ATOM 1014 C C . ALA A 1 133 ? 12.264 -9.727 -13.513 1.00 97.19 133 ALA A C 1
ATOM 1016 O O . ALA A 1 133 ? 12.590 -10.324 -14.530 1.00 97.19 133 ALA A O 1
ATOM 1017 N N . VAL A 1 134 ? 11.201 -10.092 -12.793 1.00 97.00 134 VAL A N 1
ATOM 1018 C CA . VAL A 1 134 ? 10.250 -11.127 -13.223 1.00 97.00 134 VAL A CA 1
ATOM 1019 C C . VAL A 1 134 ? 9.018 -10.492 -13.867 1.00 97.00 134 VAL A C 1
ATOM 1021 O O . VAL A 1 134 ? 8.636 -10.856 -14.976 1.00 97.00 134 VAL A O 1
ATOM 1024 N N 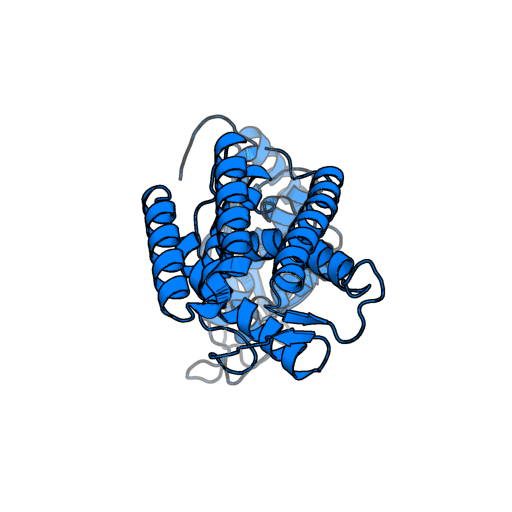. ALA A 1 135 ? 8.398 -9.520 -13.191 1.00 96.06 135 ALA A N 1
ATOM 1025 C CA . ALA A 1 135 ? 7.141 -8.921 -13.630 1.00 96.06 135 ALA A CA 1
ATOM 1026 C C . ALA A 1 135 ? 7.281 -8.125 -14.936 1.00 96.06 135 ALA A C 1
ATOM 1028 O O . ALA A 1 135 ? 6.403 -8.203 -15.790 1.00 96.06 135 ALA A O 1
ATOM 1029 N N . GLY A 1 136 ? 8.376 -7.379 -15.099 1.00 94.94 136 GLY A N 1
ATOM 1030 C CA . GLY A 1 136 ? 8.647 -6.586 -16.297 1.00 94.94 136 GLY A CA 1
ATOM 1031 C C . GLY A 1 136 ? 8.744 -7.443 -17.562 1.00 94.94 136 GLY A C 1
ATOM 1032 O O . GLY A 1 136 ? 7.898 -7.298 -18.446 1.00 94.94 136 GLY A O 1
ATOM 1033 N N . PRO A 1 137 ? 9.688 -8.403 -17.626 1.00 96.50 137 PRO A N 1
ATOM 1034 C CA . PRO A 1 137 ? 9.810 -9.305 -18.768 1.00 96.50 137 PRO A CA 1
ATOM 1035 C C . PRO A 1 137 ? 8.553 -10.134 -19.031 1.00 96.50 137 PRO A C 1
ATOM 1037 O O . PRO A 1 137 ? 8.260 -10.416 -20.184 1.00 96.50 137 PRO A O 1
ATOM 1040 N N . ALA A 1 138 ? 7.774 -10.494 -18.004 1.00 96.50 138 ALA A N 1
ATOM 1041 C CA . ALA A 1 138 ? 6.502 -11.192 -18.198 1.00 96.50 138 ALA A CA 1
ATOM 1042 C C . ALA A 1 138 ? 5.458 -10.330 -18.935 1.00 96.50 138 ALA A C 1
ATOM 1044 O O . ALA A 1 138 ? 4.752 -10.833 -19.809 1.00 96.50 138 ALA A O 1
ATOM 1045 N N . VAL A 1 139 ? 5.371 -9.032 -18.616 1.00 95.12 139 VAL A N 1
ATOM 1046 C CA . VAL A 1 139 ? 4.504 -8.089 -19.342 1.00 95.12 139 VAL A CA 1
ATOM 1047 C C . VAL A 1 139 ? 4.991 -7.915 -20.778 1.00 95.12 139 VAL A C 1
ATOM 1049 O O . VAL A 1 139 ? 4.186 -7.989 -21.703 1.00 95.12 139 VAL A O 1
ATOM 1052 N N . GLU A 1 140 ? 6.298 -7.744 -20.985 1.00 95.06 140 GLU A N 1
ATOM 1053 C CA . GLU A 1 140 ? 6.864 -7.656 -22.335 1.00 95.06 140 GLU A CA 1
ATOM 1054 C C . GLU A 1 140 ? 6.633 -8.926 -23.152 1.00 95.06 140 GLU A C 1
ATOM 1056 O O . GLU A 1 140 ? 6.245 -8.838 -24.313 1.00 95.06 140 GLU A O 1
ATOM 1061 N N . ALA A 1 141 ? 6.792 -10.101 -22.543 1.00 95.94 141 ALA A N 1
ATOM 1062 C CA . ALA A 1 141 ? 6.534 -11.379 -23.188 1.00 95.94 141 ALA A CA 1
ATOM 1063 C C . ALA A 1 141 ? 5.072 -11.510 -23.631 1.00 95.94 141 ALA A C 1
ATOM 1065 O O . ALA A 1 141 ? 4.811 -12.012 -24.724 1.00 95.94 141 ALA A O 1
ATOM 1066 N N . ALA A 1 142 ? 4.127 -11.017 -22.823 1.00 95.44 142 ALA A N 1
ATOM 1067 C CA . ALA A 1 142 ? 2.707 -10.992 -23.164 1.00 95.44 142 ALA A CA 1
ATOM 1068 C C . ALA A 1 142 ? 2.396 -10.014 -24.312 1.00 95.44 142 ALA A C 1
ATOM 1070 O O . ALA A 1 142 ? 1.636 -10.357 -25.217 1.00 95.44 142 ALA A O 1
ATOM 1071 N N . ILE A 1 143 ? 3.001 -8.820 -24.313 1.00 93.50 143 ILE A N 1
ATOM 1072 C CA . ILE A 1 143 ? 2.841 -7.849 -25.408 1.00 93.50 143 ILE A CA 1
ATOM 1073 C C . ILE A 1 143 ? 3.461 -8.403 -26.701 1.00 93.50 143 ILE A C 1
ATOM 1075 O O . ILE A 1 143 ? 2.832 -8.335 -27.756 1.00 93.50 143 ILE A O 1
ATOM 1079 N N . SER A 1 144 ? 4.640 -9.022 -26.615 1.00 94.62 144 SER A N 1
ATOM 1080 C CA . SER A 1 144 ? 5.297 -9.689 -27.744 1.00 94.62 144 SER A CA 1
ATOM 1081 C C . SER A 1 144 ? 4.438 -10.832 -28.300 1.00 94.62 144 SER A C 1
ATOM 1083 O O . SER A 1 144 ? 4.169 -10.902 -29.498 1.00 94.62 144 SER A O 1
ATOM 1085 N N . ALA A 1 145 ? 3.877 -11.670 -27.421 1.00 93.00 145 ALA A N 1
ATOM 1086 C CA . ALA A 1 145 ? 2.970 -12.754 -27.804 1.00 93.00 145 ALA A CA 1
ATOM 1087 C C . ALA A 1 145 ? 1.659 -12.265 -28.447 1.00 93.00 145 ALA A C 1
ATOM 1089 O O . ALA A 1 145 ? 1.047 -13.005 -29.213 1.00 93.00 145 ALA A O 1
ATOM 1090 N N . SER A 1 146 ? 1.227 -11.030 -28.166 1.00 94.12 146 SER A N 1
ATOM 1091 C CA . SER A 1 146 ? 0.054 -10.427 -28.817 1.00 94.12 146 SER A CA 1
ATOM 1092 C C . SER A 1 146 ? 0.304 -9.991 -30.267 1.00 94.12 146 SER A C 1
ATOM 1094 O O . SER A 1 146 ? -0.643 -9.625 -30.959 1.00 94.12 146 SER A O 1
ATOM 1096 N N . GLY A 1 147 ? 1.560 -10.014 -30.730 1.00 92.50 147 GLY A N 1
ATOM 1097 C CA . GLY A 1 147 ? 1.931 -9.568 -32.072 1.00 92.50 147 GLY A CA 1
ATOM 1098 C C . GLY A 1 147 ? 2.165 -8.064 -32.195 1.00 92.50 147 GLY A C 1
ATOM 1099 O O . GLY A 1 147 ? 2.252 -7.553 -33.306 1.00 92.50 147 GLY A O 1
ATOM 1100 N N . ALA A 1 148 ? 2.251 -7.327 -31.083 1.00 91.38 148 ALA A N 1
ATOM 1101 C CA . ALA A 1 148 ? 2.486 -5.881 -31.111 1.00 91.38 148 ALA A CA 1
ATOM 1102 C C . ALA A 1 148 ? 3.938 -5.521 -31.490 1.00 91.38 148 ALA A C 1
ATOM 1104 O O . ALA A 1 148 ? 4.186 -4.481 -32.104 1.00 91.38 148 ALA A O 1
ATOM 1105 N N . PHE A 1 149 ? 4.888 -6.377 -31.115 1.00 94.44 149 PHE A N 1
ATOM 1106 C CA . PHE A 1 149 ? 6.291 -6.338 -31.522 1.00 94.44 149 PHE A CA 1
ATOM 1107 C C . PHE A 1 149 ? 6.914 -7.722 -31.315 1.00 94.44 149 PHE A C 1
ATOM 1109 O O . PHE A 1 149 ? 6.351 -8.533 -30.584 1.00 94.44 149 PHE A O 1
ATOM 1116 N N . HIS A 1 150 ? 8.085 -7.980 -31.891 1.00 93.81 150 HIS A N 1
ATOM 1117 C CA . HIS A 1 150 ? 8.807 -9.236 -31.688 1.00 93.81 150 HIS A CA 1
ATOM 1118 C C . HIS A 1 150 ? 10.299 -8.992 -31.480 1.00 93.81 150 HIS A C 1
ATOM 1120 O O . HIS A 1 150 ? 10.886 -8.113 -32.105 1.00 93.81 150 HIS A O 1
ATOM 1126 N N . TYR A 1 151 ? 10.916 -9.781 -30.602 1.00 95.50 151 TYR A N 1
ATOM 1127 C CA . TYR A 1 151 ? 12.372 -9.854 -30.503 1.00 95.50 151 TYR A CA 1
ATOM 1128 C C . TYR A 1 151 ? 12.919 -10.740 -31.624 1.00 95.50 151 TYR A C 1
ATOM 1130 O O . TYR A 1 151 ? 12.326 -11.771 -31.937 1.00 95.50 151 TYR A O 1
ATOM 1138 N N . THR A 1 152 ? 14.056 -10.362 -32.204 1.00 93.19 152 THR A N 1
ATOM 1139 C CA . THR A 1 152 ? 14.654 -11.084 -33.342 1.00 93.19 152 THR A CA 1
ATOM 1140 C C . THR A 1 152 ? 15.367 -12.372 -32.926 1.00 93.19 152 THR A C 1
ATOM 1142 O O . THR A 1 152 ? 15.408 -13.332 -33.692 1.00 93.19 152 THR A O 1
ATOM 1145 N N . ALA A 1 153 ? 15.887 -12.423 -31.696 1.00 92.25 153 ALA A N 1
ATOM 1146 C CA . ALA A 1 153 ? 16.567 -13.588 -31.128 1.00 92.25 153 ALA A CA 1
ATOM 1147 C C . ALA A 1 153 ? 16.151 -13.839 -29.661 1.00 92.25 153 ALA A C 1
ATOM 1149 O O . ALA A 1 153 ? 16.942 -13.594 -28.746 1.00 92.25 153 ALA A O 1
ATOM 1150 N N . PRO A 1 154 ? 14.907 -14.284 -29.397 1.00 94.06 154 PRO A N 1
ATOM 1151 C CA . PRO A 1 154 ? 14.464 -14.610 -28.046 1.00 94.06 154 PRO A CA 1
ATOM 1152 C C . PRO A 1 154 ? 15.020 -15.970 -27.586 1.00 94.06 154 PRO A C 1
ATOM 1154 O O . PRO A 1 154 ? 14.939 -16.966 -28.300 1.00 94.06 154 PRO A O 1
ATOM 1157 N N . ASP A 1 155 ? 15.548 -16.022 -26.364 1.00 93.38 155 ASP A N 1
ATOM 1158 C CA . ASP A 1 155 ? 16.078 -17.224 -25.697 1.00 93.38 155 ASP A CA 1
ATOM 1159 C C . ASP A 1 155 ? 15.471 -17.437 -24.290 1.00 93.38 155 ASP A C 1
ATOM 1161 O O . ASP A 1 155 ? 15.882 -18.327 -23.544 1.00 93.38 155 ASP A O 1
ATOM 1165 N N . LEU A 1 156 ? 14.447 -16.652 -23.936 1.00 91.25 156 LEU A N 1
ATOM 1166 C CA . LEU A 1 156 ? 13.630 -16.782 -22.731 1.00 91.25 156 LEU A CA 1
ATOM 1167 C C . LEU A 1 156 ? 12.144 -16.566 -23.086 1.00 91.25 156 LEU A C 1
ATOM 1169 O O . LEU A 1 156 ? 11.593 -15.479 -22.925 1.00 91.25 156 LEU A O 1
ATOM 1173 N N . PHE A 1 157 ? 11.473 -17.616 -23.568 1.00 90.31 157 PHE A N 1
ATOM 1174 C CA . PHE A 1 157 ? 10.120 -17.547 -24.148 1.00 90.31 157 PHE A CA 1
ATOM 1175 C C . PHE A 1 157 ? 10.061 -16.629 -25.383 1.00 90.31 157 PHE A C 1
ATOM 1177 O O . PHE A 1 157 ? 10.696 -16.924 -26.387 1.00 90.31 157 PHE A O 1
ATOM 1184 N N . THR A 1 158 ? 9.290 -15.539 -25.333 1.00 93.56 158 THR A N 1
ATOM 1185 C CA . THR A 1 158 ? 9.142 -14.556 -26.421 1.00 93.56 158 THR A CA 1
ATOM 1186 C C . THR A 1 158 ? 10.057 -13.340 -26.248 1.00 93.56 158 THR A C 1
ATOM 1188 O O . THR A 1 158 ? 9.903 -12.354 -26.974 1.00 93.56 158 THR A O 1
ATOM 1191 N N . VAL A 1 159 ? 10.990 -13.389 -25.286 1.00 96.25 159 VAL A N 1
ATOM 1192 C CA . VAL A 1 159 ? 11.918 -12.300 -24.948 1.00 96.25 159 VAL A CA 1
ATOM 1193 C C . VAL A 1 159 ? 13.359 -12.805 -24.739 1.00 96.25 159 VAL A C 1
ATOM 1195 O O . VAL A 1 159 ? 13.569 -14.012 -24.623 1.00 96.25 159 VAL A O 1
ATOM 1198 N N . PRO A 1 160 ? 14.369 -11.917 -24.683 1.00 96.62 160 PRO A N 1
ATOM 1199 C CA . PRO A 1 160 ? 15.757 -12.298 -24.426 1.00 96.62 160 PRO A CA 1
ATOM 1200 C C . PRO A 1 160 ? 16.065 -12.550 -22.941 1.00 96.62 160 PRO A C 1
ATOM 1202 O O . PRO A 1 160 ? 15.510 -11.918 -22.042 1.00 96.62 160 PRO A O 1
ATOM 1205 N N . SER A 1 161 ? 17.048 -13.401 -22.671 1.00 95.44 161 SER A N 1
ATOM 1206 C CA . SER A 1 161 ? 17.525 -13.817 -21.350 1.00 95.44 161 SER A CA 1
ATOM 1207 C C . SER A 1 161 ? 18.249 -12.704 -20.594 1.00 95.44 161 SER A C 1
ATOM 1209 O O . SER A 1 161 ? 18.300 -12.720 -19.363 1.00 95.44 161 SER A O 1
ATOM 1211 N N . TRP A 1 162 ? 18.765 -11.696 -21.305 1.00 96.75 162 TRP A N 1
ATOM 1212 C CA . TRP A 1 162 ? 19.349 -10.493 -20.709 1.00 96.75 162 TRP A CA 1
ATOM 1213 C C . TRP A 1 162 ? 18.305 -9.452 -20.282 1.00 96.75 162 TRP A C 1
ATOM 1215 O O . TRP A 1 162 ? 18.624 -8.581 -19.467 1.00 96.75 162 TRP A O 1
ATOM 1225 N N . LEU A 1 163 ? 17.060 -9.538 -20.764 1.00 97.12 163 LEU A N 1
ATOM 1226 C CA . LEU A 1 163 ? 16.013 -8.550 -20.486 1.00 97.12 163 LEU A CA 1
ATOM 1227 C C . LEU A 1 163 ? 15.710 -8.378 -18.983 1.00 97.12 163 LEU A C 1
ATOM 1229 O O . LEU A 1 163 ? 15.684 -7.230 -18.523 1.00 97.12 163 LEU A O 1
ATOM 1233 N N . PRO A 1 164 ? 15.572 -9.450 -18.169 1.00 98.00 164 PRO A N 1
ATOM 1234 C CA . PRO A 1 164 ? 15.411 -9.322 -16.717 1.00 98.00 164 PRO A CA 1
ATOM 1235 C C . PRO A 1 164 ? 16.470 -8.438 -16.046 1.00 98.00 164 PRO A C 1
ATOM 1237 O O . PRO A 1 164 ? 16.186 -7.753 -15.061 1.00 98.00 164 PRO A O 1
ATOM 1240 N N . MET A 1 165 ? 17.689 -8.400 -16.589 1.00 97.81 165 MET A N 1
ATOM 1241 C CA . MET A 1 165 ? 18.804 -7.682 -15.975 1.00 97.81 165 MET A CA 1
ATOM 1242 C C . MET A 1 165 ? 18.707 -6.168 -16.179 1.00 97.81 165 MET A C 1
ATOM 1244 O O . MET A 1 165 ? 19.082 -5.412 -15.283 1.00 97.81 165 MET A O 1
ATOM 1248 N N . ILE A 1 166 ? 18.101 -5.695 -17.273 1.00 96.88 166 ILE A N 1
ATOM 1249 C CA . ILE A 1 166 ? 17.784 -4.265 -17.440 1.00 96.88 166 ILE A CA 1
ATOM 1250 C C . ILE A 1 166 ? 16.789 -3.814 -16.360 1.00 96.88 166 ILE A C 1
ATOM 1252 O O . ILE A 1 166 ? 16.952 -2.746 -15.759 1.00 96.88 166 ILE A O 1
ATOM 1256 N N . TYR A 1 167 ? 15.799 -4.650 -16.039 1.00 97.69 167 TYR A N 1
ATOM 1257 C CA . TYR A 1 167 ? 14.815 -4.365 -14.992 1.00 97.69 167 TYR A CA 1
ATOM 1258 C C . TYR A 1 167 ? 15.428 -4.290 -13.588 1.00 97.69 167 TYR A C 1
ATOM 1260 O O . TYR A 1 167 ? 14.992 -3.463 -12.779 1.00 97.69 167 TYR A O 1
ATOM 1268 N N . LEU A 1 168 ? 16.492 -5.051 -13.305 1.00 97.00 168 LEU A N 1
ATOM 1269 C CA . LEU A 1 168 ? 17.261 -4.896 -12.063 1.00 97.00 168 LEU A CA 1
ATOM 1270 C C . LEU A 1 168 ? 17.823 -3.472 -11.923 1.00 97.00 168 LEU A C 1
ATOM 1272 O O . LEU A 1 168 ? 17.733 -2.861 -10.852 1.00 97.00 168 LEU A O 1
ATOM 1276 N N . HIS A 1 169 ? 18.365 -2.914 -13.009 1.00 96.75 169 HIS A N 1
ATOM 1277 C CA . HIS A 1 169 ? 18.864 -1.539 -13.047 1.00 96.75 169 HIS A CA 1
ATOM 1278 C C . HIS A 1 169 ? 17.740 -0.498 -12.992 1.00 96.75 169 HIS A C 1
ATOM 1280 O O . HIS A 1 169 ? 17.907 0.534 -12.333 1.00 96.75 169 HIS A O 1
ATOM 1286 N N . GLY A 1 170 ? 16.598 -0.780 -13.625 1.00 96.12 170 GLY A N 1
ATOM 1287 C CA . GLY A 1 170 ? 15.396 0.050 -13.549 1.00 96.12 170 GLY A CA 1
ATOM 1288 C C . GLY A 1 170 ? 14.898 0.199 -12.112 1.00 96.12 170 GLY A C 1
ATOM 1289 O O . GLY A 1 170 ? 14.633 1.309 -11.658 1.00 96.12 170 GLY A O 1
ATOM 1290 N N . ALA A 1 171 ? 14.886 -0.887 -11.337 1.00 95.44 171 ALA A N 1
ATOM 1291 C CA . ALA A 1 171 ? 14.505 -0.850 -9.926 1.00 95.44 171 ALA A CA 1
ATOM 1292 C C . ALA A 1 171 ? 15.405 0.062 -9.070 1.00 95.44 171 ALA A C 1
ATOM 1294 O O . ALA A 1 171 ? 14.902 0.746 -8.175 1.00 95.44 171 ALA A O 1
ATOM 1295 N N . LEU A 1 172 ? 16.715 0.128 -9.354 1.00 94.62 172 LEU A N 1
ATOM 1296 C CA . LEU A 1 172 ? 17.618 1.062 -8.667 1.00 94.62 172 LEU A CA 1
ATOM 1297 C C . LEU A 1 172 ? 17.255 2.522 -8.974 1.00 94.62 172 LEU A C 1
ATOM 1299 O O . LEU A 1 172 ? 17.221 3.349 -8.064 1.00 94.62 172 LEU A O 1
ATOM 1303 N N . LEU A 1 173 ? 16.951 2.829 -10.239 1.00 95.44 173 LEU A N 1
ATOM 1304 C CA . LEU A 1 173 ? 16.512 4.162 -10.654 1.00 95.44 173 LEU A CA 1
ATOM 1305 C C . LEU A 1 173 ? 15.174 4.545 -10.008 1.00 95.44 173 LEU A C 1
ATOM 1307 O O . LEU A 1 173 ? 15.039 5.651 -9.493 1.00 95.44 173 LEU A O 1
ATOM 1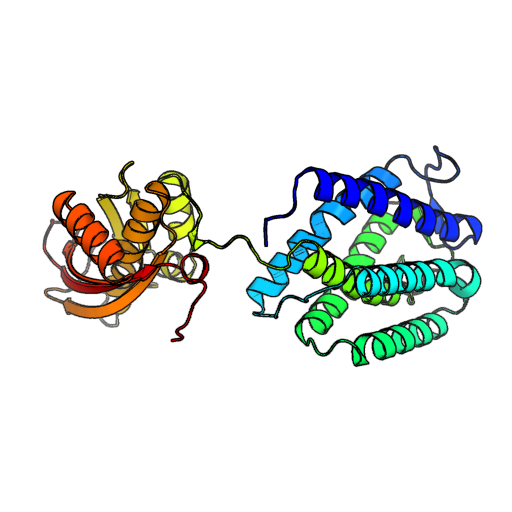311 N N . VAL A 1 174 ? 14.205 3.629 -9.971 1.00 95.06 174 VAL A N 1
ATOM 1312 C CA . VAL A 1 174 ? 12.904 3.854 -9.321 1.00 95.06 174 VAL A CA 1
ATOM 1313 C C . VAL A 1 174 ? 13.072 4.153 -7.831 1.00 95.06 174 VAL A C 1
ATOM 1315 O O . VAL A 1 174 ? 12.420 5.059 -7.309 1.00 95.06 174 VAL A O 1
ATOM 1318 N N . ALA A 1 175 ? 13.964 3.434 -7.147 1.00 92.69 175 ALA A N 1
ATOM 1319 C CA . ALA A 1 175 ? 14.238 3.673 -5.735 1.00 92.69 175 ALA A CA 1
ATOM 1320 C C . ALA A 1 175 ? 14.815 5.075 -5.478 1.00 92.69 175 ALA A C 1
ATOM 1322 O O . ALA A 1 175 ? 14.423 5.737 -4.514 1.00 92.69 175 ALA A O 1
ATOM 1323 N N . ASP A 1 176 ? 15.706 5.541 -6.354 1.00 92.56 176 ASP A N 1
ATOM 1324 C CA . ASP A 1 176 ? 16.271 6.890 -6.294 1.00 92.56 176 ASP A CA 1
ATOM 1325 C C . ASP A 1 176 ? 15.271 7.982 -6.662 1.00 92.56 176 ASP A C 1
ATOM 1327 O O . ASP A 1 176 ? 15.248 9.031 -6.022 1.00 92.56 176 ASP A O 1
ATOM 1331 N N . LEU A 1 177 ? 14.411 7.736 -7.651 1.00 93.25 177 LEU A N 1
ATOM 1332 C CA . LEU A 1 177 ? 13.311 8.634 -7.991 1.00 93.25 177 LEU A CA 1
ATOM 1333 C C . LEU A 1 177 ? 12.350 8.796 -6.812 1.00 93.25 177 LEU A C 1
ATOM 1335 O O . LEU A 1 177 ? 11.958 9.916 -6.496 1.00 93.25 177 LEU A O 1
ATOM 1339 N N . ASP A 1 178 ? 12.004 7.709 -6.119 1.00 91.81 178 ASP A N 1
ATOM 1340 C CA . ASP A 1 178 ? 11.177 7.776 -4.913 1.00 91.81 178 ASP A CA 1
ATOM 1341 C C . ASP A 1 178 ? 11.839 8.604 -3.806 1.00 91.81 178 ASP A C 1
ATOM 1343 O O . ASP A 1 178 ? 11.179 9.461 -3.212 1.00 91.81 178 ASP A O 1
ATOM 1347 N N . GLY A 1 179 ? 13.134 8.381 -3.555 1.00 89.56 179 GLY A N 1
ATOM 1348 C CA . GLY A 1 179 ? 13.912 9.150 -2.583 1.00 89.56 179 GLY A CA 1
ATOM 1349 C C . GLY A 1 179 ? 13.996 10.637 -2.933 1.00 89.56 179 GLY A C 1
ATOM 1350 O O . GLY A 1 179 ? 13.756 11.492 -2.079 1.00 89.56 179 GLY A O 1
ATOM 1351 N N . PHE A 1 180 ? 14.250 10.951 -4.204 1.00 90.25 180 PHE A N 1
ATOM 1352 C CA . PHE A 1 180 ? 14.337 12.317 -4.721 1.00 90.25 180 PHE A CA 1
ATOM 1353 C C . PHE A 1 180 ? 12.987 13.050 -4.681 1.00 90.25 180 PHE A C 1
ATOM 1355 O O . PHE A 1 180 ? 12.916 14.216 -4.295 1.00 90.25 180 PHE A O 1
ATOM 1362 N N . LEU A 1 181 ? 11.890 12.352 -4.995 1.00 87.75 181 LEU A N 1
ATOM 1363 C CA . LEU A 1 181 ? 10.512 12.861 -4.927 1.00 87.75 181 LEU A CA 1
ATOM 1364 C C . LEU A 1 181 ? 9.941 12.871 -3.498 1.00 87.75 181 LEU A C 1
ATOM 1366 O O . LEU A 1 181 ? 8.725 12.943 -3.302 1.00 87.75 181 LEU A O 1
ATOM 1370 N N . GLY A 1 182 ? 10.809 12.792 -2.490 1.00 78.19 182 GLY A N 1
ATOM 1371 C CA . GLY A 1 182 ? 10.469 13.053 -1.100 1.00 78.19 182 GLY A CA 1
ATOM 1372 C C . GLY A 1 182 ? 10.164 11.829 -0.247 1.00 78.19 182 GLY A C 1
ATOM 1373 O O . GLY A 1 182 ? 9.838 12.039 0.917 1.00 78.19 182 GLY A O 1
ATOM 1374 N N . GLY A 1 183 ? 10.273 10.596 -0.771 1.00 63.47 183 GLY A N 1
ATOM 1375 C CA . GLY A 1 183 ? 10.435 9.316 -0.051 1.00 63.47 183 GLY A CA 1
ATOM 1376 C C . GLY A 1 183 ? 9.451 8.964 1.080 1.00 63.47 183 GLY A C 1
ATOM 1377 O O . GLY A 1 183 ? 9.506 7.874 1.646 1.00 63.47 183 GLY A O 1
ATOM 1378 N N . ARG A 1 184 ? 8.524 9.836 1.454 1.00 60.88 184 ARG A N 1
ATOM 1379 C CA . ARG A 1 184 ? 7.530 9.611 2.497 1.00 60.88 184 ARG A CA 1
ATOM 1380 C C . ARG A 1 184 ? 6.223 9.260 1.811 1.00 60.88 184 ARG A C 1
ATOM 1382 O O . ARG A 1 184 ? 5.763 9.970 0.917 1.00 60.88 184 ARG A O 1
ATOM 1389 N N . ALA A 1 185 ? 5.622 8.149 2.224 1.00 55.25 185 ALA A N 1
ATOM 1390 C CA . ALA A 1 185 ? 4.209 7.960 1.951 1.00 55.25 185 ALA A CA 1
ATOM 1391 C C . ALA A 1 185 ? 3.428 9.112 2.599 1.00 55.25 185 ALA A C 1
ATOM 1393 O O . ALA A 1 185 ? 3.852 9.600 3.653 1.00 55.25 185 ALA A O 1
ATOM 1394 N N . PRO A 1 186 ? 2.307 9.547 1.999 1.00 53.28 186 PRO A N 1
ATOM 1395 C CA . PRO A 1 186 ? 1.402 10.444 2.689 1.00 53.28 186 PRO A CA 1
ATOM 1396 C C . PRO A 1 186 ? 1.083 9.818 4.046 1.00 53.28 186 PRO A C 1
ATOM 1398 O O . PRO A 1 186 ? 0.656 8.665 4.117 1.00 53.28 186 PRO A O 1
ATOM 1401 N N . SER A 1 187 ? 1.359 10.546 5.124 1.00 57.31 187 SER A N 1
ATOM 1402 C CA . SER A 1 187 ? 1.020 10.087 6.462 1.00 57.31 187 SER A CA 1
ATOM 1403 C C . SER A 1 187 ? -0.489 9.867 6.507 1.00 57.31 187 SER A C 1
ATOM 1405 O O . SER A 1 187 ? -1.245 10.826 6.333 1.00 57.31 187 SER A O 1
ATOM 1407 N N . MET A 1 188 ? -0.942 8.628 6.755 1.00 57.25 188 MET A N 1
ATOM 1408 C CA . MET A 1 188 ? -2.373 8.363 6.980 1.00 57.25 188 MET A CA 1
ATOM 1409 C C . MET A 1 188 ? -2.919 9.285 8.078 1.00 57.25 188 MET A C 1
ATOM 1411 O O . MET A 1 188 ? -4.077 9.662 8.041 1.00 57.25 188 MET A O 1
ATOM 1415 N N . ARG A 1 189 ? -2.066 9.751 8.998 1.00 63.06 189 ARG A N 1
ATOM 1416 C CA . ARG A 1 189 ? -2.423 10.619 10.127 1.00 63.06 189 ARG A CA 1
ATOM 1417 C C . ARG A 1 189 ? -3.064 11.948 9.714 1.00 63.06 189 ARG A C 1
ATOM 1419 O O . ARG A 1 189 ? -3.778 12.525 10.521 1.00 63.06 189 ARG A O 1
ATOM 1426 N N . ALA A 1 190 ? -2.854 12.410 8.480 1.00 62.62 190 ALA A N 1
ATOM 1427 C CA . ALA A 1 190 ? -3.434 13.655 7.967 1.00 62.62 190 ALA A CA 1
ATOM 1428 C C . ALA A 1 190 ? -4.667 13.446 7.063 1.00 62.62 190 ALA A C 1
ATOM 1430 O O . ALA A 1 190 ? -5.216 14.415 6.537 1.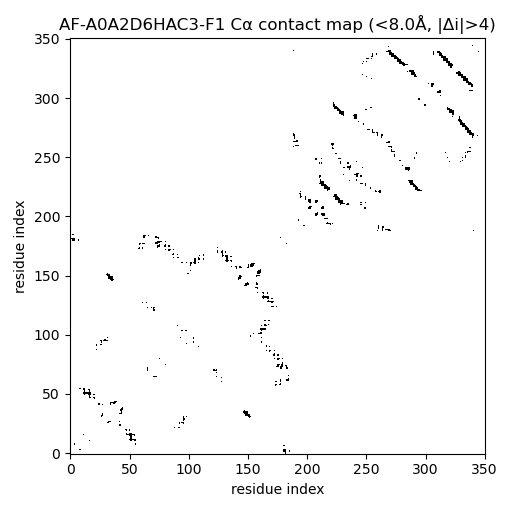00 62.62 190 ALA A O 1
ATOM 1431 N N . TRP A 1 191 ? -5.100 12.201 6.826 1.00 78.44 191 TRP A N 1
ATOM 1432 C CA . TRP A 1 191 ? -6.223 11.939 5.927 1.00 78.44 191 TRP A CA 1
ATOM 1433 C C . TRP A 1 191 ? -7.554 12.323 6.568 1.00 78.44 191 TRP A C 1
ATOM 1435 O O . TRP A 1 191 ? -7.957 11.768 7.589 1.00 78.44 191 TRP A O 1
ATOM 1445 N N . LYS A 1 192 ? -8.270 13.227 5.899 1.00 88.88 192 LYS A N 1
ATOM 1446 C CA . LYS A 1 192 ? -9.668 13.548 6.190 1.00 88.88 192 LYS A CA 1
ATOM 1447 C C . LYS A 1 192 ? -10.557 12.591 5.399 1.00 88.88 192 LYS A C 1
ATOM 1449 O O . LYS A 1 192 ? -10.766 12.781 4.202 1.00 88.88 192 LYS A O 1
ATOM 1454 N N . LEU A 1 193 ? -11.055 11.545 6.047 1.00 91.50 193 LEU A N 1
ATOM 1455 C CA . LEU A 1 193 ? -11.939 10.573 5.413 1.00 91.50 193 LEU A CA 1
ATOM 1456 C C . LEU A 1 193 ? -13.393 11.037 5.497 1.00 91.50 193 LEU A C 1
ATOM 1458 O O . LEU A 1 193 ? -13.848 11.558 6.516 1.00 91.50 193 LEU A O 1
ATOM 1462 N N . SER A 1 194 ? -14.159 10.808 4.429 1.00 93.94 194 SER A N 1
ATOM 1463 C CA . SER A 1 194 ? -15.621 10.874 4.521 1.00 93.94 194 SER A CA 1
ATOM 1464 C C . SER A 1 194 ? -16.138 9.731 5.414 1.00 93.94 194 SER A C 1
ATOM 1466 O O . SER A 1 194 ? -15.495 8.676 5.455 1.00 93.94 194 SER A O 1
ATOM 1468 N N . PRO A 1 195 ? -17.306 9.861 6.072 1.00 95.38 195 PRO A N 1
ATOM 1469 C CA . PRO A 1 195 ? -17.898 8.760 6.842 1.00 95.38 195 PRO A CA 1
ATOM 1470 C C . PRO A 1 195 ? -18.048 7.468 6.023 1.00 95.38 195 PRO A C 1
ATOM 1472 O O . PRO A 1 195 ? -17.820 6.368 6.525 1.00 95.38 195 PRO A O 1
ATOM 1475 N N . ARG A 1 196 ? -18.354 7.590 4.721 1.00 94.75 196 ARG A N 1
ATOM 1476 C CA . ARG A 1 196 ? -18.438 6.449 3.794 1.00 94.75 196 ARG A CA 1
ATOM 1477 C C . ARG A 1 196 ? -17.076 5.785 3.581 1.00 94.75 196 ARG A C 1
ATOM 1479 O O . ARG A 1 196 ? -16.987 4.563 3.677 1.00 94.75 196 ARG A O 1
ATOM 1486 N N . SER A 1 197 ? -16.033 6.575 3.318 1.00 92.44 197 SER A N 1
ATOM 1487 C CA . SER A 1 197 ? -14.663 6.083 3.116 1.00 92.44 197 SER A CA 1
ATOM 1488 C C . SER A 1 197 ? -14.098 5.450 4.387 1.00 92.44 197 SER A C 1
ATOM 1490 O O . SER A 1 197 ? -13.493 4.388 4.317 1.00 92.44 197 SER A O 1
ATOM 1492 N N . PHE A 1 198 ? -14.346 6.061 5.547 1.00 95.00 198 PHE A N 1
ATOM 1493 C CA . PHE A 1 198 ? -13.954 5.533 6.852 1.00 95.00 198 PHE A CA 1
ATOM 1494 C C . PHE A 1 198 ? -14.633 4.194 7.150 1.00 95.00 198 PHE A C 1
ATOM 1496 O O . PHE A 1 198 ? -13.965 3.217 7.487 1.00 95.00 198 PHE A O 1
ATOM 1503 N N . ARG A 1 199 ? -15.956 4.116 6.942 1.00 96.25 199 ARG A N 1
ATOM 1504 C CA . ARG A 1 199 ? -16.714 2.868 7.083 1.00 96.25 199 ARG A CA 1
ATOM 1505 C C . ARG A 1 199 ? -16.169 1.781 6.162 1.00 96.25 199 ARG A C 1
ATOM 1507 O O . ARG A 1 199 ? -16.005 0.645 6.593 1.00 96.25 199 ARG A O 1
ATOM 1514 N N . TRP A 1 200 ? -15.904 2.113 4.898 1.00 94.81 200 TRP A N 1
ATOM 1515 C CA . TRP A 1 200 ? -15.341 1.161 3.944 1.00 94.81 200 TRP A CA 1
ATOM 1516 C C . TRP A 1 200 ? -13.958 0.681 4.392 1.00 94.81 200 TRP A C 1
ATOM 1518 O O . TRP A 1 200 ? -13.757 -0.523 4.483 1.00 94.81 200 TRP A O 1
ATOM 1528 N N . MET A 1 201 ? -13.064 1.601 4.769 1.00 94.12 201 MET A N 1
ATOM 1529 C CA . MET A 1 201 ? -11.713 1.305 5.257 1.00 94.12 201 MET A CA 1
ATOM 1530 C C . MET A 1 201 ? -11.724 0.315 6.430 1.00 94.12 201 MET A C 1
ATOM 1532 O O . MET A 1 201 ? -10.989 -0.667 6.392 1.00 94.12 201 MET A O 1
ATOM 1536 N N . LEU A 1 202 ? -12.569 0.536 7.443 1.00 94.69 202 LEU A N 1
ATOM 1537 C CA . LEU A 1 202 ? -12.681 -0.385 8.579 1.00 94.69 202 LEU A CA 1
ATOM 1538 C C . LEU A 1 202 ? -13.336 -1.717 8.187 1.00 94.69 202 LEU A C 1
ATOM 1540 O O . LEU A 1 202 ? -12.905 -2.768 8.648 1.00 94.69 202 LEU A O 1
ATOM 1544 N N . ASN A 1 203 ? -14.330 -1.709 7.297 1.00 96.12 203 ASN A N 1
ATOM 1545 C CA . ASN A 1 203 ? -15.013 -2.935 6.873 1.00 96.12 203 ASN A CA 1
ATOM 1546 C C . ASN A 1 203 ? -14.169 -3.839 5.963 1.00 96.12 203 ASN A C 1
ATOM 1548 O O . ASN A 1 203 ? -14.425 -5.041 5.924 1.00 96.12 203 ASN A O 1
ATOM 1552 N N . VAL A 1 204 ? -13.191 -3.289 5.235 1.00 93.25 204 VAL A N 1
ATOM 1553 C CA . VAL A 1 204 ? -12.231 -4.074 4.435 1.00 93.25 204 VAL A CA 1
ATOM 1554 C C . VAL A 1 204 ? -10.953 -4.409 5.202 1.00 93.25 204 VAL A C 1
ATOM 1556 O O . VAL A 1 204 ? -10.123 -5.166 4.702 1.00 93.25 204 VAL A O 1
ATOM 1559 N N . PHE A 1 205 ? -10.775 -3.863 6.409 1.00 90.50 205 PHE A N 1
ATOM 1560 C CA . PHE A 1 205 ? -9.616 -4.164 7.239 1.00 90.50 205 PHE A CA 1
ATOM 1561 C C . PHE A 1 205 ? -9.662 -5.644 7.666 1.00 90.50 205 PHE A C 1
ATOM 1563 O O . PHE A 1 205 ? -10.604 -6.041 8.364 1.00 90.50 205 PHE A O 1
ATOM 1570 N N . PRO A 1 206 ? -8.679 -6.482 7.267 1.00 91.75 206 PRO A N 1
ATOM 1571 C CA . PRO A 1 206 ? -8.783 -7.933 7.425 1.00 91.75 206 PRO A CA 1
ATOM 1572 C C . PRO A 1 206 ? -9.090 -8.415 8.854 1.00 91.75 206 PRO A C 1
ATOM 1574 O O . PRO A 1 206 ? -9.963 -9.275 8.987 1.00 91.75 206 PRO A O 1
ATOM 1577 N N . PRO A 1 207 ? -8.490 -7.853 9.928 1.00 91.88 207 PRO A N 1
ATOM 1578 C CA . PRO A 1 207 ? -8.798 -8.268 11.300 1.00 91.88 207 PRO A CA 1
ATOM 1579 C C . PRO A 1 207 ? -10.269 -8.110 11.704 1.00 91.88 207 PRO A C 1
ATOM 1581 O O . PRO A 1 207 ? -10.775 -8.935 12.463 1.00 91.88 207 PRO A O 1
ATOM 1584 N N . LEU A 1 208 ? -10.975 -7.096 11.191 1.00 95.44 208 LEU A N 1
ATOM 1585 C CA . LEU A 1 208 ? -12.404 -6.898 11.464 1.00 95.44 208 LEU A CA 1
ATOM 1586 C C . LEU A 1 208 ? -13.269 -7.748 10.533 1.00 95.44 208 LEU A C 1
ATOM 1588 O O . LEU A 1 208 ? -14.188 -8.439 10.980 1.00 95.44 208 LEU A O 1
ATOM 1592 N N . MET A 1 209 ? -12.937 -7.747 9.240 1.00 94.81 209 MET A N 1
ATOM 1593 C CA . MET A 1 209 ? -13.689 -8.460 8.211 1.00 94.81 209 MET A CA 1
ATOM 1594 C C . MET A 1 209 ? -13.746 -9.970 8.479 1.00 94.81 209 MET A C 1
ATOM 1596 O O . MET A 1 209 ? -14.828 -10.564 8.434 1.00 94.81 209 MET A O 1
ATOM 1600 N N . LEU A 1 210 ? -12.602 -10.592 8.789 1.00 94.06 210 LEU A N 1
ATOM 1601 C CA . LEU A 1 210 ? -12.508 -12.034 9.056 1.00 94.06 210 LEU A CA 1
ATOM 1602 C C . LEU A 1 210 ? -13.266 -12.431 10.329 1.00 94.06 210 LEU A C 1
ATOM 1604 O O . LEU A 1 210 ? -13.851 -13.511 10.397 1.00 94.06 210 LEU A O 1
ATOM 1608 N N . GLN A 1 211 ? -13.348 -11.514 11.293 1.00 96.25 211 GLN A N 1
ATOM 1609 C CA . GLN A 1 211 ? -14.129 -11.674 12.518 1.00 96.25 211 GLN A CA 1
ATOM 1610 C C . GLN A 1 211 ? -15.606 -11.268 12.363 1.00 96.25 211 GLN A C 1
ATOM 1612 O O . GLN A 1 211 ? -16.348 -11.197 13.340 1.00 96.25 211 GLN A O 1
ATOM 1617 N N . ARG A 1 212 ? -16.069 -11.012 11.133 1.00 96.69 212 ARG A N 1
ATOM 1618 C CA . ARG A 1 212 ? -17.449 -10.595 10.825 1.00 96.69 212 ARG A CA 1
ATOM 1619 C C . ARG A 1 212 ? -17.917 -9.362 11.608 1.00 96.69 212 ARG A C 1
ATOM 1621 O O . ARG A 1 212 ? -19.114 -9.205 11.874 1.00 96.69 212 ARG A O 1
ATOM 1628 N N . ILE A 1 213 ? -16.976 -8.484 11.932 1.00 98.12 213 ILE A N 1
ATOM 1629 C CA . ILE A 1 213 ? -17.227 -7.179 12.528 1.00 98.12 213 ILE A CA 1
ATOM 1630 C C . ILE A 1 213 ? -17.452 -6.192 11.385 1.00 98.12 213 ILE A C 1
ATOM 1632 O O . ILE A 1 213 ? -16.688 -6.157 10.419 1.00 98.12 213 ILE A O 1
ATOM 1636 N N . ARG A 1 214 ? -18.522 -5.402 11.469 1.00 97.81 214 ARG A N 1
ATOM 1637 C CA . ARG A 1 214 ? -18.833 -4.362 10.488 1.00 97.81 214 ARG A CA 1
ATOM 1638 C C . ARG A 1 214 ? -19.239 -3.071 11.173 1.00 97.81 214 ARG A C 1
ATOM 1640 O O . ARG A 1 214 ? -20.153 -3.059 11.989 1.00 97.81 214 ARG A O 1
ATOM 1647 N N . VAL A 1 215 ? -18.636 -1.970 10.754 1.00 98.25 215 VAL A N 1
ATOM 1648 C CA . VAL A 1 215 ? -19.148 -0.625 10.997 1.00 98.25 215 VAL A CA 1
ATOM 1649 C C . VAL A 1 215 ? -20.389 -0.424 10.127 1.00 98.25 215 VAL A C 1
ATOM 1651 O O . VAL A 1 215 ? -20.330 -0.522 8.896 1.00 98.25 215 VAL A O 1
ATOM 1654 N N . VAL A 1 216 ? -21.526 -0.174 10.772 1.00 97.88 216 VAL A N 1
ATOM 1655 C CA . VAL A 1 216 ? -22.843 -0.010 10.140 1.00 97.88 216 VAL A CA 1
ATOM 1656 C C . VAL A 1 216 ? -23.048 1.446 9.724 1.00 97.88 216 VAL A C 1
ATOM 1658 O O . VAL A 1 216 ? -23.345 1.735 8.558 1.00 97.88 216 VAL A O 1
ATOM 1661 N N . SER A 1 217 ? -22.815 2.368 10.656 1.00 97.75 217 SER A N 1
ATOM 1662 C CA . SER A 1 217 ? -22.988 3.809 10.466 1.00 97.75 217 SER A CA 1
ATOM 1663 C C . SER A 1 217 ? -21.951 4.597 11.256 1.00 97.75 217 SER A C 1
ATOM 1665 O O . SER A 1 217 ? -21.487 4.150 12.301 1.00 97.75 217 SER A O 1
ATOM 1667 N N . VAL A 1 218 ? -21.611 5.777 10.739 1.00 98.00 218 VAL A N 1
ATOM 1668 C CA . VAL A 1 218 ? -20.731 6.763 11.374 1.00 98.00 218 VAL A CA 1
ATOM 1669 C C . VAL A 1 218 ? -21.361 8.134 11.162 1.00 98.00 218 VAL A C 1
ATOM 1671 O O . VAL A 1 218 ? -21.809 8.418 10.046 1.00 98.00 218 VAL A O 1
ATOM 1674 N N . GLY A 1 219 ? -21.422 8.949 12.214 1.00 96.62 219 GLY A N 1
ATOM 1675 C CA . GLY A 1 219 ? -21.912 10.325 12.153 1.00 96.62 219 GLY A CA 1
ATOM 1676 C C . GLY A 1 219 ? -21.083 11.187 11.200 1.00 96.62 219 GLY A C 1
ATOM 1677 O O . GLY A 1 219 ? -19.900 10.928 10.970 1.00 96.62 219 GLY A O 1
ATOM 1678 N N . ALA A 1 220 ? -21.694 12.221 10.618 1.00 94.44 220 ALA A N 1
ATOM 1679 C CA . ALA A 1 220 ? -20.990 13.145 9.719 1.00 94.44 220 ALA A CA 1
ATOM 1680 C C . ALA A 1 220 ? -19.868 13.925 10.431 1.00 94.44 220 ALA A C 1
ATOM 1682 O O . ALA A 1 220 ? -18.852 14.269 9.821 1.00 94.44 220 ALA A O 1
ATOM 1683 N N . ASP A 1 221 ? -20.064 14.145 11.726 1.00 93.88 221 ASP A N 1
ATOM 1684 C CA . ASP A 1 221 ? -19.177 14.783 12.693 1.00 93.88 221 ASP A CA 1
ATOM 1685 C C . ASP A 1 221 ? -18.153 13.827 13.322 1.00 93.88 221 ASP A C 1
ATOM 1687 O O . ASP A 1 221 ? -17.222 14.300 13.961 1.00 93.88 221 ASP A O 1
ATOM 1691 N N . PHE A 1 222 ? -18.273 12.510 13.109 1.00 96.56 222 PHE A N 1
ATOM 1692 C CA . PHE A 1 222 ? -17.485 11.469 13.784 1.00 96.56 222 PHE A CA 1
ATOM 1693 C C . PHE A 1 222 ? -17.685 11.414 15.311 1.00 96.56 222 PHE A C 1
ATOM 1695 O O . PHE A 1 222 ? -16.874 10.811 16.011 1.00 96.56 222 PHE A O 1
ATOM 1702 N N . LEU A 1 223 ? -18.784 11.970 15.831 1.00 97.06 223 LEU A N 1
ATOM 1703 C CA . LEU A 1 223 ? -19.158 11.846 17.246 1.00 97.06 223 LEU A CA 1
ATOM 1704 C C . LEU A 1 223 ? -19.908 10.547 17.544 1.00 97.06 223 LEU A C 1
ATOM 1706 O O . LEU A 1 223 ? -20.063 10.170 18.699 1.00 97.06 223 LEU A O 1
ATOM 1710 N N . SER A 1 224 ? -20.378 9.838 16.517 1.00 97.38 224 SER A N 1
ATOM 1711 C CA . SER A 1 224 ? -21.102 8.579 16.684 1.00 97.38 224 SER A CA 1
ATOM 1712 C C . SER A 1 224 ? -20.626 7.490 15.731 1.00 97.38 224 SER A C 1
ATOM 1714 O O . SER A 1 224 ? -20.306 7.745 14.566 1.00 97.38 224 SER A O 1
ATOM 1716 N N . CYS A 1 225 ? -20.607 6.250 16.215 1.00 98.19 225 CYS A N 1
ATOM 1717 C CA . CYS A 1 225 ? -20.298 5.066 15.423 1.00 98.19 225 CYS A CA 1
ATOM 1718 C C . CYS A 1 225 ? -21.097 3.866 15.926 1.00 98.19 225 CYS A C 1
ATOM 1720 O O . CYS A 1 225 ? -21.116 3.587 17.120 1.00 98.19 225 CYS A O 1
ATOM 1722 N N . ARG A 1 226 ? -21.715 3.126 15.003 1.00 98.56 226 ARG A N 1
ATOM 1723 C CA . ARG A 1 226 ? -22.386 1.857 15.298 1.00 98.56 226 ARG A CA 1
ATOM 1724 C C . ARG A 1 226 ? -21.628 0.710 14.661 1.00 98.56 226 ARG A C 1
ATOM 1726 O O . ARG A 1 226 ? -21.453 0.676 13.438 1.00 98.56 226 ARG A O 1
ATOM 1733 N N . VAL A 1 227 ? -21.266 -0.272 15.471 1.00 98.38 227 VAL A N 1
ATOM 1734 C CA . VAL A 1 227 ? -20.585 -1.497 15.049 1.00 98.38 227 VAL A CA 1
ATOM 1735 C C . VAL A 1 227 ? -21.488 -2.692 15.295 1.00 98.38 227 VAL A C 1
ATOM 1737 O O . VAL A 1 227 ? -22.161 -2.783 16.315 1.00 98.38 227 VAL A O 1
ATOM 1740 N N . ARG A 1 228 ? -21.504 -3.631 14.352 1.00 98.25 228 ARG A N 1
ATOM 1741 C CA . ARG A 1 228 ? -22.245 -4.884 14.441 1.00 98.25 228 ARG A CA 1
ATOM 1742 C C . ARG A 1 228 ? -21.298 -6.063 14.311 1.00 98.25 228 ARG A C 1
ATOM 1744 O O . ARG A 1 228 ? -20.491 -6.119 13.385 1.00 98.25 228 ARG A O 1
ATOM 1751 N N . ILE A 1 229 ? -21.478 -7.047 15.180 1.00 97.88 229 ILE A N 1
ATOM 1752 C CA . ILE A 1 229 ? -20.816 -8.346 15.108 1.00 97.88 229 ILE A CA 1
ATOM 1753 C C . ILE A 1 229 ? -21.850 -9.356 14.627 1.00 97.88 229 ILE A C 1
ATOM 1755 O O . ILE A 1 229 ? -22.828 -9.649 15.321 1.00 97.88 229 ILE A O 1
ATOM 1759 N N . ALA A 1 230 ? -21.674 -9.878 13.415 1.00 95.62 230 ALA A N 1
ATOM 1760 C CA . ALA A 1 230 ? -22.573 -10.905 12.910 1.00 95.62 230 ALA A CA 1
ATOM 1761 C C . ALA A 1 230 ? -22.258 -12.261 13.553 1.00 95.62 230 ALA A C 1
ATOM 1763 O O . ALA A 1 230 ? -21.098 -12.647 13.692 1.00 95.62 230 ALA A O 1
ATOM 1764 N N . LYS A 1 231 ? -23.301 -13.034 13.866 1.00 90.56 231 LYS A N 1
ATOM 1765 C CA . LYS A 1 231 ? -23.134 -14.427 14.288 1.00 90.56 231 LYS A CA 1
ATOM 1766 C C . LYS A 1 231 ? -22.511 -15.227 13.141 1.00 90.56 231 LYS A C 1
ATOM 1768 O O . LYS A 1 231 ? -23.035 -15.237 12.028 1.00 90.56 231 LYS A O 1
ATOM 1773 N N . SER A 1 232 ? -21.412 -15.921 13.416 1.00 91.00 232 SER A N 1
ATOM 1774 C CA . SER A 1 232 ? -20.673 -16.710 12.428 1.00 91.00 232 SER A CA 1
ATOM 1775 C C . SER A 1 232 ? -20.169 -17.999 13.053 1.00 91.00 232 SER A C 1
ATOM 1777 O O . SER A 1 232 ? -19.712 -17.942 14.187 1.00 91.00 232 SER A O 1
ATOM 1779 N N . PRO A 1 233 ? -20.166 -19.140 12.346 1.00 89.62 233 PRO A N 1
ATOM 1780 C CA . PRO A 1 233 ? -19.419 -20.315 12.790 1.00 89.62 233 PRO A CA 1
ATOM 1781 C C . PRO A 1 233 ? -17.933 -20.017 13.049 1.00 89.62 233 PRO A C 1
ATOM 1783 O O . PRO A 1 233 ? -17.370 -20.553 13.992 1.00 89.62 233 PRO A O 1
ATOM 1786 N N . LEU A 1 234 ? -17.336 -19.097 12.278 1.00 89.62 234 LEU A N 1
ATOM 1787 C CA . LEU A 1 234 ? -15.922 -18.702 12.393 1.00 89.62 234 LEU A CA 1
ATOM 1788 C C . LEU A 1 234 ? -15.585 -17.943 13.682 1.00 89.62 234 LEU A C 1
ATOM 1790 O O . LEU A 1 234 ? -14.422 -17.858 14.050 1.00 89.62 234 LEU A O 1
ATOM 1794 N N . THR A 1 235 ? -16.582 -17.342 14.333 1.00 91.81 235 THR A N 1
ATOM 1795 C CA . THR A 1 235 ? -16.387 -16.491 15.516 1.00 91.81 235 THR A CA 1
ATOM 1796 C C . THR A 1 235 ? -17.126 -17.027 16.730 1.00 91.81 235 THR A C 1
ATOM 1798 O O . THR A 1 235 ? -17.452 -16.270 17.640 1.00 91.81 235 THR A O 1
ATOM 1801 N N . ARG A 1 236 ? -17.423 -18.331 16.750 1.00 93.88 236 ARG A N 1
ATOM 1802 C CA . ARG A 1 236 ? -17.993 -19.011 17.917 1.00 93.88 236 ARG A CA 1
ATOM 1803 C C . ARG A 1 236 ? -16.886 -19.514 18.836 1.00 93.88 236 ARG A C 1
ATOM 1805 O O . ARG A 1 236 ? -15.856 -19.986 18.374 1.00 93.88 236 ARG A O 1
ATOM 1812 N N . ASN A 1 237 ? -17.126 -19.439 20.139 1.00 93.69 237 ASN A N 1
ATOM 1813 C CA . ASN A 1 237 ? -16.335 -20.136 21.145 1.00 93.69 237 ASN A CA 1
ATOM 1814 C C . ASN A 1 237 ? -16.773 -21.609 21.275 1.00 93.69 237 ASN A C 1
ATOM 1816 O O . ASN A 1 237 ? -17.718 -22.049 20.615 1.00 93.69 237 ASN A O 1
ATOM 1820 N N . LEU A 1 238 ? -16.119 -22.347 22.179 1.00 91.94 238 LEU A N 1
ATOM 1821 C CA . LEU A 1 238 ? -16.399 -23.760 22.470 1.00 91.94 238 LEU A CA 1
ATOM 1822 C C . LEU A 1 238 ? -17.879 -24.042 22.798 1.00 91.94 238 LEU A C 1
ATOM 1824 O O . LEU A 1 23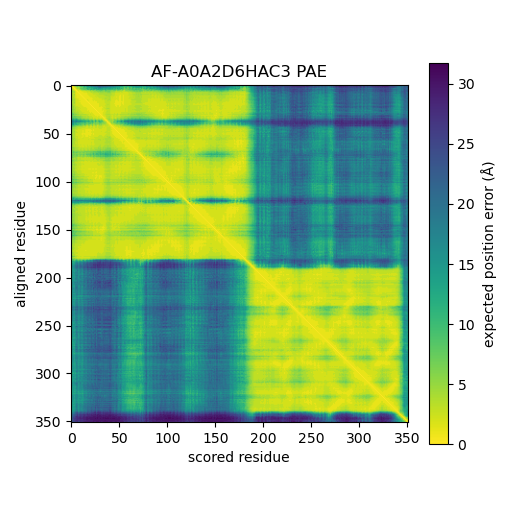8 ? -18.393 -25.108 22.481 1.00 91.94 238 LEU A O 1
ATOM 1828 N N . HIS A 1 239 ? -18.582 -23.071 23.384 1.00 93.12 239 HIS A N 1
ATOM 1829 C CA . HIS A 1 239 ? -19.985 -23.189 23.789 1.00 93.12 239 HIS A CA 1
ATOM 1830 C C . HIS A 1 239 ? -20.969 -22.554 22.787 1.00 93.12 239 HIS A C 1
ATOM 1832 O O . HIS A 1 239 ? -22.137 -22.332 23.107 1.00 93.12 239 HIS A O 1
ATOM 1838 N N . GLY A 1 240 ? -20.518 -22.235 21.569 1.00 91.81 240 GLY A N 1
ATOM 1839 C CA . GLY A 1 240 ? -21.370 -21.745 20.482 1.00 91.81 240 GLY A CA 1
ATOM 1840 C C . GLY A 1 240 ? -21.839 -20.287 20.603 1.00 91.81 240 GLY A C 1
ATOM 1841 O O . GLY A 1 240 ? -22.626 -19.840 19.762 1.00 91.81 240 GLY A O 1
ATOM 1842 N N . ALA A 1 241 ? -21.365 -19.540 21.605 1.00 95.75 241 ALA A N 1
ATOM 1843 C CA . ALA A 1 241 ? -21.552 -18.091 21.717 1.00 95.75 241 ALA A CA 1
ATOM 1844 C C . ALA A 1 241 ? -20.451 -17.342 20.951 1.00 95.75 241 ALA A C 1
ATOM 1846 O O . ALA A 1 241 ? -19.417 -17.925 20.631 1.00 95.75 241 ALA A O 1
ATOM 1847 N N . THR A 1 242 ? -20.646 -16.058 20.652 1.00 96.69 242 THR A N 1
ATOM 1848 C CA . THR A 1 242 ? -19.605 -15.222 20.035 1.00 96.69 242 THR A CA 1
ATOM 1849 C C . THR A 1 242 ? -18.336 -15.231 20.894 1.00 96.69 242 THR A C 1
ATOM 1851 O O . THR A 1 242 ? -18.395 -15.043 22.108 1.00 96.69 242 THR A O 1
ATOM 1854 N N . PHE A 1 243 ? -17.188 -15.469 20.263 1.00 96.38 243 PHE A N 1
ATOM 1855 C CA . PHE A 1 243 ? -15.882 -15.499 20.902 1.00 96.38 243 PHE A CA 1
ATOM 1856 C C . PHE A 1 243 ? -15.570 -14.151 21.555 1.00 96.38 243 PHE A C 1
ATOM 1858 O O . PHE A 1 243 ? -15.708 -13.102 20.926 1.00 96.38 243 PHE A O 1
ATOM 1865 N N . GLY A 1 244 ? -15.128 -14.175 22.815 1.00 95.50 244 GLY A N 1
ATOM 1866 C CA . GLY A 1 244 ? -14.887 -12.954 23.586 1.00 95.50 244 GLY A CA 1
ATOM 1867 C C . GLY A 1 244 ? -13.879 -12.016 22.917 1.00 95.50 244 GLY A C 1
ATOM 1868 O O . GLY A 1 244 ? -14.138 -10.822 22.787 1.00 95.50 244 GLY A O 1
ATOM 1869 N N . GLY A 1 245 ? -12.790 -12.566 22.366 1.00 95.38 245 GLY A N 1
ATOM 1870 C CA . GLY A 1 245 ? -11.799 -11.777 21.628 1.00 95.38 245 GLY A CA 1
ATOM 1871 C C . GLY A 1 245 ? -12.378 -11.055 20.406 1.00 95.38 245 GLY A C 1
ATOM 1872 O O . GLY A 1 245 ? -11.938 -9.952 20.088 1.00 95.38 245 GLY A O 1
ATOM 1873 N N . THR A 1 246 ? -13.418 -11.606 19.771 1.00 97.19 246 THR A N 1
ATOM 1874 C CA . THR A 1 246 ? -14.146 -10.930 18.686 1.00 97.19 246 THR A CA 1
ATOM 1875 C C . THR A 1 246 ? -14.967 -9.750 19.199 1.00 97.19 246 THR A C 1
ATOM 1877 O O . THR A 1 246 ? -15.026 -8.719 18.535 1.00 97.19 246 THR A O 1
ATOM 1880 N N . ILE A 1 247 ? -15.562 -9.867 20.389 1.00 97.56 247 ILE A N 1
ATOM 1881 C CA . ILE A 1 247 ? -16.299 -8.767 21.026 1.00 97.56 247 ILE A CA 1
ATOM 1882 C C . ILE A 1 247 ? -15.349 -7.610 21.347 1.00 97.56 247 ILE A C 1
ATOM 1884 O O . ILE A 1 247 ? -15.630 -6.474 20.977 1.00 97.56 247 ILE A O 1
ATOM 1888 N N . PHE A 1 248 ? -14.195 -7.899 21.956 1.00 97.31 248 PHE A N 1
ATOM 1889 C CA . PHE A 1 248 ? -13.199 -6.870 22.265 1.00 97.31 248 PHE A CA 1
ATOM 1890 C C . PHE A 1 248 ? -12.590 -6.246 20.998 1.00 97.31 248 PHE A C 1
ATOM 1892 O O . PHE A 1 248 ? -12.505 -5.025 20.894 1.00 97.31 248 PHE A O 1
ATOM 1899 N N . SER A 1 249 ? -12.276 -7.062 19.983 1.00 96.94 249 SER A N 1
ATOM 1900 C CA . SER A 1 249 ? -11.774 -6.582 18.682 1.00 96.94 249 SER A CA 1
ATOM 1901 C C . SER A 1 249 ? -12.733 -5.607 17.991 1.00 96.94 249 SER A C 1
ATOM 1903 O O . SER A 1 249 ? -12.301 -4.777 17.197 1.00 96.94 249 SER A O 1
ATOM 1905 N N . ALA A 1 250 ? -14.039 -5.709 18.258 1.00 97.25 250 ALA A N 1
ATOM 1906 C CA . ALA A 1 250 ? -15.032 -4.806 17.684 1.00 97.25 250 ALA A CA 1
ATOM 1907 C C . ALA A 1 250 ? -15.037 -3.416 18.332 1.00 97.25 250 ALA A C 1
ATOM 1909 O O . ALA A 1 250 ? -15.482 -2.466 17.692 1.00 97.25 250 ALA A O 1
ATOM 1910 N N . ALA A 1 251 ? -14.553 -3.303 19.569 1.00 96.44 251 ALA A N 1
ATOM 1911 C CA . ALA A 1 251 ? -14.42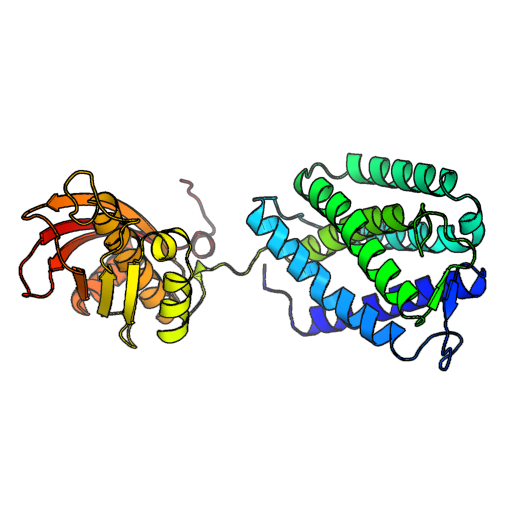8 -2.044 20.296 1.00 96.44 251 ALA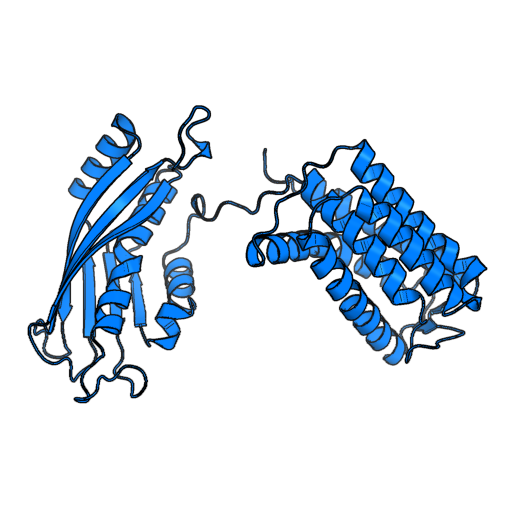 A CA 1
ATOM 1912 C C . ALA A 1 251 ? -13.057 -1.381 20.088 1.00 96.44 251 ALA A C 1
ATOM 1914 O O . ALA A 1 251 ? -12.990 -0.163 19.933 1.00 96.44 251 ALA A O 1
ATOM 1915 N N . ASP A 1 252 ? -11.994 -2.189 20.035 1.00 95.00 252 ASP A N 1
ATOM 1916 C CA . ASP A 1 252 ? -10.585 -1.768 20.028 1.00 95.00 252 ASP A CA 1
ATOM 1917 C C . ASP A 1 252 ? -10.261 -0.571 19.104 1.00 95.00 252 ASP A C 1
ATOM 1919 O O . ASP A 1 252 ? -9.791 0.457 19.601 1.00 95.00 252 ASP A O 1
ATOM 1923 N N . PRO A 1 253 ? -10.568 -0.601 17.792 1.00 94.19 253 PRO A N 1
ATOM 1924 C CA . PRO A 1 253 ? -10.149 0.476 16.901 1.00 94.19 253 PRO A CA 1
ATOM 1925 C C . PRO A 1 253 ? -11.077 1.696 16.934 1.00 94.19 253 PRO A C 1
ATOM 1927 O O . PRO A 1 253 ? -10.728 2.737 16.379 1.00 94.19 253 PRO A O 1
ATOM 1930 N N . ILE A 1 254 ? -12.284 1.593 17.498 1.00 95.94 254 ILE A N 1
ATOM 1931 C CA . ILE A 1 254 ? -13.378 2.517 17.166 1.00 95.94 254 ILE A CA 1
ATOM 1932 C C . ILE A 1 254 ? -13.145 3.899 17.759 1.00 95.94 254 ILE A C 1
ATOM 1934 O O . ILE A 1 254 ? -13.032 4.870 17.017 1.00 95.94 254 ILE A O 1
ATOM 1938 N N . VAL A 1 255 ? -13.008 3.993 19.079 1.00 96.81 255 VAL A N 1
ATOM 1939 C CA . VAL A 1 255 ? -12.853 5.282 19.763 1.00 96.81 255 VAL A CA 1
ATOM 1940 C C . VAL A 1 255 ? -11.580 5.997 19.294 1.00 96.81 255 VAL A C 1
ATOM 1942 O O . VAL A 1 255 ? -11.620 7.166 18.905 1.00 96.81 255 VAL A O 1
ATOM 1945 N N . ALA A 1 256 ? -10.458 5.273 19.226 1.00 95.19 256 ALA A N 1
ATOM 1946 C CA . ALA A 1 256 ? -9.184 5.818 18.766 1.00 95.19 256 ALA A CA 1
ATOM 1947 C C . ALA A 1 256 ? -9.256 6.355 17.323 1.00 95.19 256 ALA A C 1
ATOM 1949 O O . ALA A 1 256 ? -8.646 7.381 17.010 1.00 95.19 256 ALA A O 1
ATOM 1950 N N . THR A 1 257 ? -10.000 5.700 16.427 1.00 95.25 257 THR A N 1
ATOM 1951 C CA . THR A 1 257 ? -10.125 6.156 15.033 1.00 95.25 257 THR A CA 1
ATOM 1952 C C . THR A 1 257 ? -11.138 7.290 14.860 1.00 95.25 257 THR A C 1
ATOM 1954 O O . THR A 1 257 ? -10.946 8.121 13.969 1.00 95.25 257 THR A O 1
ATOM 1957 N N . LEU A 1 258 ? -12.152 7.395 15.730 1.00 96.69 258 LEU A N 1
ATOM 1958 C CA . LEU A 1 258 ? -13.046 8.558 15.783 1.00 96.69 258 LEU A CA 1
ATOM 1959 C C . LEU A 1 258 ? -12.283 9.823 16.189 1.00 96.69 258 LEU A C 1
ATOM 1961 O O . LEU A 1 258 ? -12.331 10.808 15.453 1.00 96.69 258 LEU A O 1
ATOM 1965 N N . PHE A 1 259 ? -11.490 9.781 17.268 1.00 95.75 259 PHE A N 1
ATOM 1966 C CA . PHE A 1 259 ? -10.644 10.919 17.658 1.00 95.75 259 PHE A CA 1
ATOM 1967 C C . PHE A 1 259 ? -9.658 11.316 16.562 1.00 95.75 259 PHE A C 1
ATOM 1969 O O . PHE A 1 259 ? -9.486 12.504 16.290 1.00 95.75 259 PHE A O 1
ATOM 1976 N N . TRP A 1 260 ? -9.045 10.343 15.882 1.00 94.25 260 TRP A N 1
ATOM 1977 C CA . TRP A 1 260 ? -8.170 10.633 14.747 1.00 94.25 260 TRP A CA 1
ATOM 1978 C C . TRP A 1 260 ? -8.885 11.458 13.665 1.00 94.25 260 TRP A C 1
ATOM 1980 O O . TRP A 1 260 ? -8.339 12.460 13.203 1.00 94.25 260 TRP A O 1
ATOM 1990 N N . GLN A 1 261 ? -10.114 11.094 13.290 1.00 95.12 261 GLN A N 1
ATOM 1991 C CA . GLN A 1 261 ? -10.875 11.833 12.278 1.00 95.12 261 GLN A CA 1
ATOM 1992 C C . GLN A 1 261 ? -11.420 13.175 12.783 1.00 95.12 261 GLN A C 1
ATOM 1994 O O . GLN A 1 261 ? -11.396 14.152 12.030 1.00 95.12 261 GLN A O 1
ATOM 1999 N N . LEU A 1 262 ? -11.847 13.253 14.046 1.00 94.50 262 LEU A N 1
ATOM 2000 C CA . LEU A 1 262 ? -12.252 14.500 14.702 1.00 94.50 262 LEU A CA 1
AT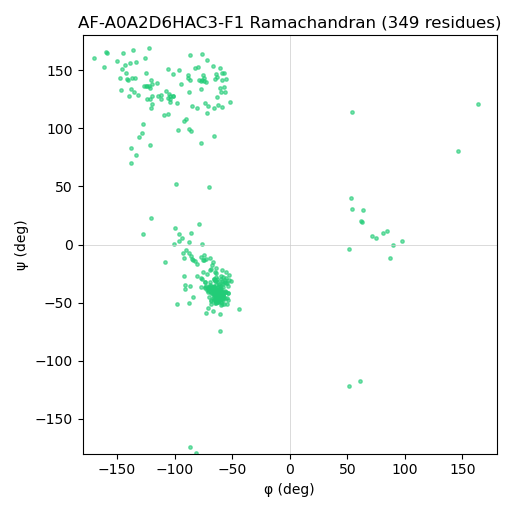OM 2001 C C . LEU A 1 262 ? -11.118 15.535 14.665 1.00 94.50 262 LEU A C 1
ATOM 2003 O O . LEU A 1 262 ? -11.310 16.655 14.185 1.00 94.50 262 LEU A O 1
ATOM 2007 N N . PHE A 1 263 ? -9.912 15.149 15.085 1.00 92.12 263 PHE A N 1
ATOM 2008 C CA . PHE A 1 263 ? -8.750 16.041 15.079 1.00 92.12 263 PHE A CA 1
ATOM 2009 C C . PHE A 1 263 ? -8.248 16.353 13.672 1.00 92.12 263 PHE A C 1
ATOM 2011 O O . PHE A 1 263 ? -7.960 17.515 13.378 1.00 92.12 263 PHE A O 1
ATOM 2018 N N . ALA A 1 264 ? -8.234 15.371 12.762 1.00 89.81 264 ALA A N 1
ATOM 2019 C CA . ALA A 1 264 ? -7.873 15.619 11.370 1.00 89.81 264 ALA A CA 1
ATOM 2020 C C . ALA A 1 264 ? -8.773 16.699 10.750 1.00 89.81 264 ALA A C 1
ATOM 2022 O O . ALA A 1 264 ? -8.278 17.588 10.059 1.00 89.81 264 ALA A O 1
ATOM 2023 N N . ARG A 1 265 ? -10.084 16.691 11.034 1.00 88.31 265 ARG A N 1
ATOM 2024 C CA . ARG A 1 265 ? -11.036 17.718 10.567 1.00 88.31 265 ARG A CA 1
ATOM 2025 C C . ARG A 1 265 ? -10.738 19.107 11.126 1.00 88.31 265 ARG A C 1
ATOM 2027 O O . ARG A 1 265 ? -10.851 20.070 10.369 1.00 88.31 265 ARG A O 1
ATOM 2034 N N . ARG A 1 266 ? -10.259 19.186 12.370 1.00 87.88 266 ARG A N 1
ATOM 2035 C CA . ARG A 1 266 ? -9.753 20.411 13.019 1.00 87.88 266 ARG A CA 1
ATOM 2036 C C . ARG A 1 266 ? -8.352 20.827 12.545 1.00 87.88 266 ARG A C 1
ATOM 2038 O O . ARG A 1 266 ? -7.827 21.831 12.999 1.00 87.88 266 ARG A O 1
ATOM 2045 N N . GLY A 1 267 ? -7.745 20.083 11.615 1.00 85.75 267 GLY A N 1
ATOM 2046 C CA . GLY A 1 267 ? -6.415 20.379 11.074 1.00 85.75 267 GLY A CA 1
ATOM 2047 C C . GLY A 1 267 ? -5.259 19.911 11.959 1.00 85.75 267 GLY A C 1
ATOM 2048 O O . GLY A 1 267 ? -4.109 20.236 11.675 1.00 85.75 267 GLY A O 1
ATOM 2049 N N . ILE A 1 268 ? -5.542 19.123 12.996 1.00 86.50 268 ILE A N 1
ATOM 2050 C CA . ILE A 1 268 ? -4.553 18.642 13.957 1.00 86.50 268 ILE A CA 1
ATOM 2051 C C . ILE A 1 268 ? -4.137 17.223 13.565 1.00 86.50 268 ILE A C 1
ATOM 2053 O O . ILE A 1 268 ? -4.957 16.307 13.483 1.00 86.50 268 ILE A O 1
ATOM 2057 N N . VAL A 1 269 ? -2.841 17.026 13.318 1.00 86.88 269 VAL A N 1
ATOM 2058 C CA . VAL A 1 269 ? -2.280 15.705 13.012 1.00 86.88 269 VAL A CA 1
ATOM 2059 C C . VAL A 1 269 ? -1.967 14.986 14.319 1.00 86.88 269 VAL A C 1
ATOM 2061 O O . VAL A 1 269 ? -1.126 15.443 15.092 1.00 86.88 269 VAL A O 1
ATOM 2064 N N . VAL A 1 270 ? -2.600 13.835 14.540 1.00 89.44 270 VAL A N 1
ATOM 2065 C CA . VAL A 1 270 ? -2.456 13.044 15.771 1.00 89.44 270 VAL A CA 1
ATOM 2066 C C . VAL A 1 270 ? -2.050 11.597 15.497 1.00 89.44 270 VAL A C 1
ATOM 2068 O O . VAL A 1 270 ? -2.202 11.073 14.393 1.00 89.44 270 VAL A O 1
ATOM 2071 N N . GLU A 1 271 ? -1.525 10.945 16.526 1.00 90.75 271 GLU A N 1
ATOM 2072 C CA . GLU A 1 271 ? -1.389 9.496 16.630 1.00 90.75 271 GLU A CA 1
ATOM 2073 C C . GLU A 1 271 ? -2.334 9.001 17.721 1.00 90.75 271 GLU A C 1
ATOM 2075 O O . GLU A 1 271 ? -2.297 9.529 18.833 1.00 90.75 271 GLU A O 1
ATOM 2080 N N . THR A 1 272 ? -3.156 8.001 17.408 1.00 92.69 272 THR A N 1
ATOM 2081 C CA . THR A 1 272 ? -4.130 7.431 18.339 1.00 92.69 272 THR A CA 1
ATOM 2082 C C . THR A 1 272 ? -3.865 5.949 18.543 1.00 92.69 272 THR A C 1
ATOM 2084 O O . THR A 1 272 ? -3.490 5.236 17.612 1.00 92.69 272 THR A O 1
ATOM 2087 N N . TRP A 1 273 ? -4.035 5.503 19.781 1.00 93.62 273 TRP A N 1
ATOM 2088 C CA . TRP A 1 273 ? -3.767 4.140 20.212 1.00 93.62 273 TRP A CA 1
ATOM 2089 C C . TRP A 1 273 ? -4.822 3.714 21.225 1.00 93.62 273 TRP A C 1
ATOM 2091 O O . TRP A 1 273 ? -5.267 4.537 22.025 1.00 93.62 273 TRP A O 1
ATOM 2101 N N . LEU A 1 274 ? -5.173 2.430 21.236 1.00 95.19 274 LEU A N 1
ATOM 2102 C CA . LEU A 1 274 ? -5.699 1.812 22.446 1.00 95.19 274 LEU A CA 1
ATOM 2103 C C . LEU A 1 274 ? -4.498 1.464 23.330 1.00 95.19 274 LEU A C 1
ATOM 2105 O O . LEU A 1 274 ? -3.620 0.713 22.911 1.00 95.19 274 LEU A O 1
ATOM 2109 N N . GLN A 1 275 ? -4.419 2.056 24.517 1.00 93.69 275 GLN A N 1
ATOM 2110 C CA . GLN A 1 275 ? -3.324 1.811 25.455 1.00 93.69 275 GLN A CA 1
ATOM 2111 C C . GLN A 1 275 ? -3.645 0.663 26.412 1.00 93.69 275 GLN A C 1
ATOM 2113 O O . GLN A 1 275 ? -2.757 -0.101 26.789 1.00 93.69 275 GLN A O 1
ATOM 2118 N N . GLY A 1 276 ? -4.912 0.538 26.786 1.00 94.06 276 GLY A N 1
ATOM 2119 C CA . GLY A 1 276 ? -5.386 -0.488 27.692 1.00 94.06 276 GLY A CA 1
ATOM 2120 C C . GLY A 1 276 ? -6.876 -0.709 27.518 1.00 94.06 276 GLY A C 1
ATOM 2121 O O . GLY A 1 276 ? -7.589 0.096 26.921 1.00 94.06 276 GLY A O 1
ATOM 2122 N N . GLY A 1 277 ? -7.364 -1.819 28.044 1.00 95.44 277 GLY A N 1
ATOM 2123 C CA . GLY A 1 277 ? -8.788 -2.073 28.087 1.00 95.44 277 GLY A CA 1
ATOM 2124 C C . GLY A 1 277 ? -9.116 -3.283 28.934 1.00 95.44 277 GLY A C 1
ATOM 2125 O O . GLY A 1 277 ? -8.264 -4.130 29.199 1.00 95.44 277 GLY A O 1
ATOM 2126 N N . SER A 1 278 ? -10.366 -3.351 29.363 1.00 97.19 278 SER A N 1
ATOM 2127 C CA . SER A 1 278 ? -10.911 -4.507 30.059 1.00 97.19 278 SER A CA 1
ATOM 2128 C C . SER A 1 278 ? -12.264 -4.866 29.465 1.00 97.19 278 SER A C 1
ATOM 2130 O O . SER A 1 278 ? -12.921 -4.048 28.821 1.00 97.19 278 SER A O 1
ATOM 2132 N N . VAL A 1 279 ? -12.670 -6.117 29.635 1.00 97.81 279 VAL A N 1
ATOM 2133 C CA . VAL A 1 279 ? -13.974 -6.583 29.180 1.00 97.81 279 VAL A CA 1
ATOM 2134 C C . VAL A 1 279 ? -14.573 -7.507 30.222 1.00 97.81 279 VAL A C 1
ATOM 2136 O O . VAL A 1 279 ? -13.950 -8.473 30.658 1.00 97.81 279 VAL A O 1
ATOM 2139 N N . HIS A 1 280 ? -15.805 -7.201 30.603 1.00 98.00 280 HIS A N 1
ATOM 2140 C CA . HIS A 1 280 ? -16.619 -8.006 31.491 1.00 98.00 280 HIS A CA 1
ATOM 2141 C C . HIS A 1 280 ? -17.757 -8.643 30.691 1.00 98.00 280 HIS A C 1
ATOM 2143 O O . HIS A 1 280 ? -18.658 -7.952 30.210 1.00 98.00 280 HIS A O 1
ATOM 2149 N N . TYR A 1 281 ? -17.716 -9.966 30.531 1.00 97.31 281 TYR A N 1
ATOM 2150 C CA . TYR A 1 281 ? -18.733 -10.729 29.806 1.00 97.31 281 TYR A CA 1
ATOM 2151 C C . TYR A 1 281 ? -19.895 -11.074 30.740 1.00 97.31 281 TYR A C 1
ATOM 2153 O O . TYR A 1 281 ? -19.824 -12.040 31.494 1.00 97.31 281 TYR A O 1
ATOM 2161 N N . ALA A 1 282 ? -20.964 -10.281 30.678 1.00 96.25 282 ALA A N 1
ATOM 2162 C CA . ALA A 1 282 ? -22.130 -10.422 31.544 1.00 96.25 282 ALA A CA 1
ATOM 2163 C C . ALA A 1 282 ? -23.001 -11.637 31.181 1.00 96.25 282 ALA A C 1
ATOM 2165 O O . ALA A 1 282 ? -23.527 -12.307 32.066 1.00 96.25 282 ALA A O 1
ATOM 2166 N N . LYS A 1 283 ? -23.160 -11.940 29.883 1.00 94.50 283 LYS A N 1
ATOM 2167 C CA . LYS A 1 283 ? -23.946 -13.101 29.433 1.00 94.50 283 LYS A CA 1
ATOM 2168 C C . LYS A 1 283 ? -23.457 -13.694 28.106 1.00 94.50 283 LYS A C 1
ATOM 2170 O O . LYS A 1 283 ? -22.830 -12.995 27.307 1.00 94.50 283 LYS A O 1
ATOM 2175 N N . PRO A 1 284 ? -23.773 -14.974 27.815 1.00 94.94 284 PRO A N 1
ATOM 2176 C CA . PRO A 1 284 ? -23.407 -15.605 26.550 1.00 94.94 284 PRO A CA 1
ATOM 2177 C C . PRO A 1 284 ? -24.046 -14.917 25.333 1.00 94.94 284 PRO A C 1
ATOM 2179 O O . PRO A 1 284 ? -25.266 -14.909 25.167 1.00 94.94 284 PRO A O 1
ATOM 2182 N N . ALA A 1 285 ? -23.212 -14.417 24.423 1.00 95.19 285 ALA A N 1
ATOM 2183 C CA . ALA A 1 285 ? -23.641 -13.769 23.187 1.00 95.19 285 ALA A CA 1
ATOM 2184 C C . ALA A 1 285 ? -24.094 -14.790 22.124 1.00 95.19 285 ALA A C 1
ATOM 2186 O O . ALA A 1 285 ? -23.304 -15.244 21.295 1.00 95.19 285 ALA A O 1
ATOM 2187 N N . LYS A 1 286 ? -25.372 -15.184 22.151 1.00 94.56 286 LYS A N 1
ATOM 2188 C CA . LYS A 1 286 ? -25.938 -16.194 21.229 1.00 94.56 286 LYS A CA 1
ATOM 2189 C C . LYS A 1 286 ? -26.545 -15.612 19.948 1.00 94.56 286 LYS A C 1
ATOM 2191 O O . LYS A 1 286 ? -26.836 -16.373 19.019 1.00 94.56 286 LYS A O 1
ATOM 2196 N N . THR A 1 287 ? -26.737 -14.300 19.877 1.00 95.69 287 THR A N 1
ATOM 2197 C CA . THR A 1 287 ? -27.283 -13.576 18.718 1.00 95.69 287 THR A CA 1
ATOM 2198 C C . THR A 1 287 ? -26.279 -12.511 18.248 1.00 95.69 287 THR A C 1
ATOM 2200 O O . THR A 1 287 ? -25.251 -12.316 18.902 1.00 95.69 287 THR A O 1
ATOM 2203 N N . PRO A 1 288 ? -26.483 -11.882 17.072 1.00 97.19 288 PRO A N 1
ATOM 2204 C CA . PRO A 1 288 ? -25.635 -10.777 16.634 1.00 97.19 288 PRO A CA 1
ATOM 2205 C C . PRO A 1 288 ? -25.581 -9.660 17.678 1.00 97.19 288 PRO A C 1
ATOM 2207 O O . PRO A 1 288 ? -26.602 -9.346 18.288 1.00 97.19 288 PRO A O 1
ATOM 2210 N N . LEU A 1 289 ? -24.408 -9.050 17.835 1.00 98.25 289 LEU A N 1
ATOM 2211 C CA . LEU A 1 289 ? -24.191 -7.972 18.797 1.00 98.25 289 LEU A CA 1
ATOM 2212 C C . LEU A 1 289 ? -24.098 -6.618 18.099 1.00 98.25 289 LEU A C 1
ATOM 2214 O O . LEU A 1 289 ? -23.632 -6.536 16.959 1.00 98.25 289 LEU A O 1
ATOM 2218 N N . THR A 1 290 ? -24.486 -5.569 18.813 1.00 98.56 290 THR A N 1
ATOM 2219 C CA . THR A 1 290 ? -24.320 -4.169 18.420 1.00 98.56 290 THR A CA 1
ATOM 2220 C C . THR A 1 290 ? -23.566 -3.423 19.515 1.00 98.56 290 THR A C 1
ATOM 2222 O O . THR A 1 290 ? -23.842 -3.623 20.696 1.00 98.56 290 THR A O 1
ATOM 2225 N N . ILE A 1 291 ? -22.608 -2.592 19.114 1.00 98.56 291 ILE A N 1
ATOM 2226 C CA . ILE A 1 291 ? -21.895 -1.649 19.976 1.00 98.56 291 ILE A CA 1
ATOM 2227 C C . ILE A 1 291 ? -22.163 -0.256 19.415 1.00 98.56 291 ILE A C 1
ATOM 2229 O O . ILE A 1 291 ? -21.856 0.014 18.250 1.00 98.56 291 ILE A O 1
ATOM 2233 N N . ASP A 1 292 ? -22.745 0.604 20.240 1.00 98.19 292 ASP A N 1
ATOM 2234 C CA . ASP A 1 292 ? -22.977 2.011 19.937 1.00 98.19 292 ASP A CA 1
ATOM 2235 C C . ASP A 1 292 ? -21.952 2.855 20.693 1.00 98.19 292 ASP A C 1
ATOM 2237 O O . ASP A 1 292 ? -21.802 2.731 21.907 1.00 98.19 292 ASP A O 1
ATOM 2241 N N . VAL A 1 293 ? -21.220 3.688 19.959 1.00 97.88 293 VAL A N 1
ATOM 2242 C CA . VAL A 1 293 ? -20.218 4.607 20.501 1.00 97.88 293 VAL A CA 1
ATOM 2243 C C . VAL A 1 293 ? -20.701 6.024 20.249 1.00 97.88 293 VAL A C 1
ATOM 2245 O O . VAL A 1 293 ? -21.004 6.377 19.106 1.00 97.88 293 VAL A O 1
ATOM 2248 N N . HIS A 1 294 ? -20.727 6.826 21.308 1.00 97.00 294 HIS A N 1
ATOM 2249 C CA . HIS A 1 294 ? -21.064 8.242 21.275 1.00 97.00 294 HIS A CA 1
ATOM 2250 C C . HIS A 1 294 ? -20.009 9.028 22.055 1.00 97.00 294 HIS A C 1
ATOM 2252 O O . HIS A 1 294 ? -19.699 8.678 23.189 1.00 97.00 294 HIS A O 1
ATOM 2258 N N . LEU A 1 295 ? -19.463 10.067 21.431 1.00 96.50 295 LEU A N 1
ATOM 2259 C CA . LEU A 1 295 ? -18.546 11.033 22.025 1.00 96.50 295 LEU A CA 1
ATOM 2260 C C . LEU A 1 295 ? -19.305 12.346 22.198 1.00 96.50 295 LEU A C 1
ATOM 2262 O O . LEU A 1 295 ? -19.976 12.793 21.265 1.00 96.50 295 LEU A O 1
ATOM 2266 N N . SER A 1 296 ? -19.219 12.960 23.375 1.00 95.00 296 SER A N 1
ATOM 2267 C CA . SER A 1 296 ? -19.857 14.257 23.604 1.00 95.00 296 SER A CA 1
ATOM 2268 C C . SER A 1 296 ? -18.980 15.392 23.073 1.00 95.00 296 SER A C 1
ATOM 2270 O O . SER A 1 296 ? -17.752 15.296 23.038 1.00 95.00 296 SER A O 1
ATOM 2272 N N . GLU A 1 297 ? -19.593 16.504 22.669 1.00 92.81 297 GLU A N 1
ATOM 2273 C CA . GLU A 1 297 ? -18.824 17.682 22.248 1.00 92.81 297 GLU A CA 1
ATOM 2274 C C . GLU A 1 297 ? -17.943 18.227 23.378 1.00 92.81 297 GLU A C 1
ATOM 2276 O O . GLU A 1 297 ? -16.815 18.650 23.125 1.00 92.81 297 GLU A O 1
ATOM 2281 N N . GLU A 1 298 ? -18.427 18.156 24.619 1.00 94.00 298 GLU A N 1
ATOM 2282 C CA . GLU A 1 298 ? -17.688 18.546 25.821 1.00 94.00 298 GLU A CA 1
ATOM 2283 C C . GLU A 1 298 ? -16.435 17.685 26.022 1.00 94.00 298 GLU A C 1
ATOM 2285 O O . GLU A 1 298 ? -15.347 18.209 26.269 1.00 94.00 298 GLU A O 1
ATOM 2290 N N . GLU A 1 299 ? -16.552 16.369 25.834 1.00 93.56 299 GLU A N 1
ATOM 2291 C CA . GLU A 1 299 ? -15.415 15.454 25.892 1.00 93.56 299 GLU A CA 1
ATOM 2292 C C . GLU A 1 299 ? -14.379 15.792 24.817 1.00 93.56 299 GLU A C 1
ATOM 2294 O O . GLU A 1 299 ? -13.182 15.870 25.101 1.00 93.56 299 GLU A O 1
ATOM 2299 N N . VAL A 1 300 ? -14.825 16.054 23.587 1.00 93.19 300 VAL A N 1
ATOM 2300 C CA . VAL A 1 300 ? -13.924 16.424 22.491 1.00 93.19 300 VAL A CA 1
ATOM 2301 C C . VAL A 1 300 ? -13.275 17.791 22.739 1.00 93.19 300 VAL A C 1
ATOM 2303 O O . VAL A 1 300 ? -12.102 17.979 22.406 1.00 93.19 300 VAL A O 1
ATOM 2306 N N . ALA A 1 301 ? -13.994 18.748 23.328 1.00 92.88 301 ALA A N 1
ATOM 2307 C CA . ALA A 1 301 ? -13.449 20.047 23.718 1.00 92.88 301 ALA A CA 1
ATOM 2308 C C . ALA A 1 301 ? -12.376 19.900 24.808 1.00 92.88 301 ALA A C 1
ATOM 2310 O O . ALA A 1 301 ? -11.266 20.403 24.636 1.00 92.88 301 ALA A O 1
ATOM 2311 N N . SER A 1 302 ? -12.656 19.130 25.864 1.00 93.69 302 SER A N 1
ATOM 2312 C CA . SER A 1 302 ? -11.696 18.835 26.935 1.00 93.69 302 SER A CA 1
ATOM 2313 C C . SER A 1 302 ? -10.448 18.122 26.404 1.00 93.69 302 SER A C 1
ATOM 2315 O O . SER A 1 302 ? -9.323 18.523 26.702 1.00 93.69 302 SER A O 1
ATOM 2317 N N . ALA A 1 303 ? -10.633 17.119 25.542 1.00 93.62 303 ALA A N 1
ATOM 2318 C CA . ALA A 1 303 ? -9.540 16.409 24.889 1.00 93.62 303 ALA A CA 1
ATOM 2319 C C . ALA A 1 303 ? -8.694 17.327 23.993 1.00 93.62 303 ALA A C 1
ATOM 2321 O O . ALA A 1 303 ? -7.478 17.166 23.924 1.00 93.62 303 ALA A O 1
ATOM 2322 N N . SER A 1 304 ? -9.319 18.298 23.316 1.00 91.69 304 SER A N 1
ATOM 2323 C CA . SER A 1 304 ? -8.604 19.280 22.490 1.00 91.69 304 SER A CA 1
ATOM 2324 C C . SER A 1 304 ? -7.738 20.202 23.343 1.00 91.69 304 SER A C 1
ATOM 2326 O O . SER A 1 304 ? -6.562 20.360 23.036 1.00 91.69 304 SER A O 1
ATOM 2328 N N . ALA A 1 305 ? -8.282 20.730 24.442 1.00 92.12 305 ALA A N 1
ATOM 2329 C CA . ALA A 1 305 ? -7.537 21.586 25.361 1.00 92.12 305 ALA A CA 1
ATOM 2330 C C . ALA A 1 305 ? -6.331 20.853 25.977 1.00 92.12 305 ALA A C 1
ATOM 2332 O O . ALA A 1 305 ? -5.216 21.371 25.972 1.00 92.12 305 ALA A O 1
ATOM 2333 N N . GLU A 1 306 ? -6.511 19.608 26.432 1.00 94.00 306 GLU A N 1
ATOM 2334 C CA . GLU A 1 306 ? -5.412 18.810 26.993 1.00 94.00 306 GLU A CA 1
ATOM 2335 C C . GLU A 1 306 ? -4.356 18.455 25.929 1.00 94.00 306 GLU A C 1
ATOM 2337 O O . GLU A 1 306 ? -3.148 18.453 26.197 1.00 94.00 306 GLU A O 1
ATOM 2342 N N . LEU A 1 307 ? -4.797 18.188 24.695 1.00 92.00 307 LEU A N 1
ATOM 2343 C CA . LEU A 1 307 ? -3.902 17.959 23.567 1.00 92.00 307 LEU A CA 1
ATOM 2344 C C . LEU A 1 307 ? -3.091 19.214 23.217 1.00 92.00 307 LEU A C 1
ATOM 2346 O O . LEU A 1 307 ? -1.921 19.077 22.875 1.00 92.00 307 LEU A O 1
ATOM 2350 N N . GLU A 1 308 ? -3.667 20.409 23.309 1.00 89.19 308 GLU A N 1
ATOM 2351 C CA . GLU A 1 308 ? -2.966 21.678 23.077 1.00 89.19 308 GLU A CA 1
ATOM 2352 C C . GLU A 1 308 ? -1.962 21.987 24.195 1.00 89.19 308 GLU A C 1
ATOM 2354 O O . GLU A 1 308 ? -0.807 22.300 23.911 1.00 89.19 308 GLU A O 1
ATOM 2359 N N . GLU A 1 309 ? -2.361 21.815 25.457 1.00 90.50 309 GLU A N 1
ATOM 2360 C CA . GLU A 1 309 ? -1.521 22.109 26.623 1.00 90.50 309 GLU A CA 1
ATOM 2361 C C . GLU A 1 309 ? -0.337 21.135 26.745 1.00 90.50 309 GLU A C 1
ATOM 2363 O O . GLU A 1 309 ? 0.811 21.534 26.939 1.00 90.50 309 GLU A O 1
ATOM 2368 N N . ARG A 1 310 ? -0.596 19.826 26.626 1.00 92.50 310 ARG A N 1
ATOM 2369 C CA . ARG A 1 310 ? 0.386 18.771 26.951 1.00 92.50 310 ARG A CA 1
ATOM 2370 C C . ARG A 1 310 ? 0.925 18.053 25.716 1.00 92.50 310 ARG A C 1
ATOM 2372 O O . ARG A 1 310 ? 1.933 17.336 25.782 1.00 92.50 310 ARG A O 1
ATOM 2379 N N . GLY A 1 311 ? 0.265 18.208 24.569 1.00 91.62 311 GLY A N 1
ATOM 2380 C CA . GLY A 1 311 ? 0.528 17.454 23.339 1.00 91.62 311 GLY A CA 1
ATOM 2381 C C . GLY A 1 311 ? 0.107 15.994 23.380 1.00 91.62 311 GLY A C 1
ATOM 2382 O O . GLY A 1 311 ? 0.461 15.243 22.465 1.00 91.62 311 GLY A O 1
ATOM 2383 N N . ARG A 1 312 ? -0.589 15.568 24.439 1.00 94.31 312 ARG A N 1
ATOM 2384 C CA . ARG A 1 312 ? -1.118 14.214 24.610 1.00 94.31 312 ARG A CA 1
ATOM 2385 C C . ARG A 1 312 ? -2.213 14.179 25.670 1.00 94.31 312 ARG A C 1
ATOM 2387 O O . ARG A 1 312 ? -2.131 14.939 26.626 1.00 94.31 312 ARG A O 1
ATOM 2394 N N . PHE A 1 313 ? -3.134 13.232 25.550 1.00 95.00 313 PHE A N 1
ATOM 2395 C CA . PHE A 1 313 ? -4.123 12.926 26.582 1.00 95.00 313 PHE A CA 1
ATOM 2396 C C . PHE A 1 313 ? -4.424 11.425 26.639 1.00 95.00 313 PHE A C 1
ATOM 2398 O O . PHE A 1 313 ? -4.099 10.669 25.713 1.00 95.00 313 PHE A O 1
ATOM 2405 N N . ARG A 1 314 ? -5.053 11.007 27.740 1.00 96.19 314 ARG A N 1
ATOM 2406 C CA . ARG A 1 314 ? -5.623 9.668 27.924 1.00 96.19 314 ARG A CA 1
ATOM 2407 C C . ARG A 1 314 ? -7.073 9.788 28.346 1.00 96.19 314 ARG A C 1
ATOM 2409 O O . ARG A 1 314 ? -7.388 10.621 29.192 1.00 96.19 314 ARG A O 1
ATOM 2416 N N . ARG A 1 315 ? -7.944 8.967 27.765 1.00 95.12 315 ARG A N 1
ATOM 2417 C CA . ARG A 1 315 ? -9.360 8.914 28.140 1.00 95.12 315 ARG A CA 1
ATOM 2418 C C . ARG A 1 315 ? -9.859 7.486 28.150 1.00 95.12 315 ARG A C 1
ATOM 2420 O O . ARG A 1 315 ? -9.492 6.683 27.298 1.00 95.12 315 ARG A O 1
ATOM 2427 N N . THR A 1 316 ? -10.703 7.200 29.126 1.00 96.69 316 THR A N 1
ATOM 2428 C CA . THR A 1 316 ? -11.337 5.901 29.291 1.00 96.69 316 THR A CA 1
ATOM 2429 C C . THR A 1 316 ? -12.781 6.006 28.844 1.00 96.69 316 THR A C 1
ATOM 2431 O O . THR A 1 316 ? -13.495 6.896 29.292 1.00 96.69 316 THR A O 1
ATOM 2434 N N . HIS A 1 317 ? -13.202 5.085 27.986 1.00 97.06 317 HIS A N 1
ATOM 2435 C CA . HIS A 1 317 ? -14.572 5.000 27.496 1.00 97.06 317 HIS A CA 1
ATOM 2436 C C . HIS A 1 317 ? -15.173 3.660 27.878 1.00 97.06 317 HIS A C 1
ATOM 2438 O O . HIS A 1 317 ? -14.519 2.622 27.752 1.00 97.06 317 HIS A O 1
ATOM 2444 N N . GLU A 1 318 ? -16.425 3.692 28.311 1.00 97.19 318 GLU A N 1
ATOM 2445 C CA . GLU A 1 318 ? -17.217 2.500 28.571 1.00 97.19 318 GLU A CA 1
ATOM 2446 C C . GLU A 1 318 ? -18.177 2.262 27.415 1.00 97.19 318 GLU A C 1
ATOM 2448 O O . GLU A 1 318 ? -18.920 3.148 26.996 1.00 97.19 318 GLU A O 1
ATOM 2453 N N . LEU A 1 319 ? -18.144 1.047 26.887 1.00 98.19 319 LEU A N 1
ATOM 2454 C CA . LEU A 1 319 ? -18.936 0.605 25.758 1.00 98.19 319 LEU A CA 1
ATOM 2455 C C . LEU A 1 319 ? -19.714 -0.642 26.158 1.00 98.19 319 LEU A C 1
ATOM 2457 O O . LEU A 1 319 ? -19.242 -1.485 26.923 1.00 98.19 319 LEU A O 1
ATOM 2461 N N . GLU A 1 320 ? -20.897 -0.801 25.584 1.00 98.50 320 GLU A N 1
ATOM 2462 C CA . GLU A 1 320 ? -21.728 -1.974 25.815 1.00 98.50 320 GLU A CA 1
ATOM 2463 C C . GLU A 1 320 ? -21.971 -2.716 24.504 1.00 98.50 320 GLU A C 1
ATOM 2465 O O . GLU A 1 320 ? -22.430 -2.146 23.514 1.00 98.50 320 GLU A O 1
ATOM 2470 N N . ALA A 1 321 ? -21.689 -4.017 24.509 1.00 98.31 321 ALA A N 1
ATOM 2471 C CA . ALA A 1 321 ? -22.101 -4.927 23.454 1.00 98.31 321 ALA A CA 1
ATOM 2472 C C . ALA A 1 321 ? -23.470 -5.506 23.804 1.00 98.31 321 ALA A C 1
ATOM 2474 O O . ALA A 1 321 ? -23.589 -6.348 24.698 1.00 98.31 321 ALA A O 1
ATOM 2475 N N . ARG A 1 322 ? -24.499 -5.062 23.083 1.00 98.56 322 ARG A N 1
ATOM 2476 C CA . ARG A 1 322 ? -25.892 -5.476 23.269 1.00 98.56 322 ARG A CA 1
ATOM 2477 C C . ARG A 1 322 ? -26.311 -6.494 22.227 1.00 98.56 322 ARG A C 1
ATOM 2479 O O . ARG A 1 322 ? -25.848 -6.448 21.090 1.00 98.56 322 ARG A O 1
ATOM 2486 N N . ASP A 1 323 ? -27.181 -7.413 22.607 1.00 97.44 323 ASP A N 1
ATOM 2487 C CA . ASP A 1 323 ? -27.726 -8.406 21.690 1.00 97.44 323 ASP A CA 1
ATOM 2488 C C . ASP A 1 323 ? -28.968 -7.907 20.936 1.00 97.44 323 ASP A C 1
ATOM 2490 O O . ASP A 1 323 ? -29.349 -6.740 21.025 1.00 97.44 323 ASP A O 1
ATOM 2494 N N . ALA A 1 324 ? -29.599 -8.789 20.157 1.00 94.38 324 ALA A N 1
ATOM 2495 C CA . ALA A 1 324 ? -30.796 -8.445 19.389 1.00 94.38 324 ALA A CA 1
ATOM 2496 C C . ALA A 1 324 ? -32.019 -8.061 20.251 1.00 94.38 324 ALA A C 1
ATOM 2498 O O . ALA A 1 324 ? -32.920 -7.411 19.730 1.00 94.38 324 ALA A O 1
ATOM 2499 N N . ALA A 1 325 ? -32.056 -8.453 21.529 1.00 95.19 325 ALA A N 1
ATOM 2500 C CA . ALA A 1 325 ? -33.097 -8.070 22.482 1.00 95.19 325 ALA A CA 1
ATOM 2501 C C . ALA A 1 325 ? -32.756 -6.767 23.236 1.00 95.19 325 ALA A C 1
ATOM 2503 O O . ALA A 1 325 ? -33.585 -6.259 23.983 1.00 95.19 325 ALA A O 1
ATOM 2504 N N . GLY A 1 326 ? -31.560 -6.203 23.021 1.00 94.69 326 GLY A N 1
ATOM 2505 C CA . GLY A 1 326 ? -31.084 -4.985 23.685 1.00 94.69 326 GLY A CA 1
ATOM 2506 C C . GLY A 1 326 ? -30.338 -5.239 24.998 1.00 94.69 326 GLY A C 1
ATOM 2507 O O . GLY A 1 326 ? -29.823 -4.298 25.610 1.00 94.69 326 GLY A O 1
ATOM 2508 N N . ASP A 1 327 ? -30.204 -6.496 25.405 1.00 97.19 327 ASP A N 1
ATOM 2509 C CA . ASP A 1 327 ? -29.545 -6.870 26.648 1.00 97.19 327 ASP A CA 1
ATOM 2510 C C . ASP A 1 327 ? -28.018 -6.800 26.526 1.00 97.19 327 ASP A C 1
ATOM 2512 O O . ASP A 1 327 ? -27.423 -7.261 25.544 1.00 97.19 327 ASP A O 1
ATOM 2516 N N . VAL A 1 328 ? -27.357 -6.325 27.581 1.00 98.12 328 VAL A N 1
ATOM 2517 C CA . VAL A 1 328 ? -25.893 -6.208 27.639 1.00 98.12 328 VAL A CA 1
ATOM 2518 C C . VAL A 1 328 ? -25.244 -7.590 27.765 1.00 98.12 328 VAL A C 1
ATOM 2520 O O . VAL A 1 328 ? -25.373 -8.257 28.787 1.00 98.12 328 VAL A O 1
ATOM 2523 N N . CYS A 1 329 ? -24.511 -8.012 26.732 1.00 97.56 329 CYS A N 1
ATOM 2524 C CA . CYS A 1 329 ? -23.689 -9.227 26.730 1.00 97.56 329 CYS A CA 1
ATOM 2525 C C . CYS A 1 329 ? -22.284 -9.001 27.274 1.00 97.56 329 CYS A C 1
ATOM 2527 O O . CYS A 1 329 ? -21.731 -9.886 27.926 1.00 97.56 329 CYS A O 1
ATOM 2529 N N . ALA A 1 330 ? -21.702 -7.836 27.000 1.00 98.19 330 ALA A N 1
ATOM 2530 C CA . ALA A 1 330 ? -20.401 -7.465 27.530 1.00 98.19 330 ALA A CA 1
ATOM 2531 C C . ALA A 1 330 ? -20.312 -5.960 27.779 1.00 98.19 330 ALA A C 1
ATOM 2533 O O . ALA A 1 330 ? -20.831 -5.167 26.993 1.00 98.19 330 ALA A O 1
ATOM 2534 N N . ARG A 1 331 ? -19.620 -5.593 28.857 1.00 98.50 331 ARG A N 1
ATOM 2535 C CA . ARG A 1 331 ? -19.190 -4.225 29.163 1.00 98.50 331 ARG A CA 1
ATOM 2536 C C . ARG A 1 331 ? -17.706 -4.132 28.851 1.00 98.50 331 ARG A C 1
ATOM 2538 O O . ARG A 1 331 ? -16.945 -4.998 29.275 1.00 98.50 331 ARG A O 1
ATOM 2545 N N . ILE A 1 332 ? -17.312 -3.144 28.067 1.00 98.44 332 ILE A N 1
ATOM 2546 C CA . ILE A 1 332 ? -15.960 -3.004 27.539 1.00 98.44 332 ILE A CA 1
ATOM 2547 C C . ILE A 1 332 ? -15.451 -1.636 27.957 1.00 98.44 332 ILE A C 1
ATOM 2549 O O . ILE A 1 332 ? -16.078 -0.627 27.660 1.00 98.44 332 ILE A O 1
ATOM 2553 N N . THR A 1 333 ? -14.303 -1.603 28.609 1.00 97.94 333 THR A N 1
ATOM 2554 C CA . THR A 1 333 ? -13.607 -0.369 28.949 1.00 97.94 333 THR A CA 1
ATOM 2555 C C . THR A 1 333 ? -12.415 -0.230 28.016 1.00 97.94 333 THR A C 1
ATOM 2557 O O . THR A 1 333 ? -11.598 -1.146 27.931 1.00 97.94 333 THR A O 1
ATOM 2560 N N . THR A 1 334 ? -12.297 0.898 27.322 1.00 96.44 334 THR A N 1
ATOM 2561 C CA . THR A 1 334 ? -11.177 1.205 26.424 1.00 96.44 334 THR A CA 1
ATOM 2562 C C . THR A 1 334 ? -10.464 2.467 26.892 1.00 96.44 334 THR A C 1
ATOM 2564 O O . THR A 1 334 ? -11.067 3.537 26.893 1.00 96.44 334 THR A O 1
ATOM 2567 N N . GLU A 1 335 ? -9.190 2.358 27.262 1.00 97.25 335 GLU A N 1
ATOM 2568 C CA . GLU A 1 335 ? -8.310 3.493 27.546 1.00 97.25 335 GLU A CA 1
ATOM 2569 C C . GLU A 1 335 ? -7.572 3.878 26.263 1.00 97.25 335 GLU A C 1
ATOM 2571 O O . GLU A 1 335 ? -6.657 3.186 25.804 1.00 97.25 335 GLU A O 1
ATOM 2576 N N . ILE A 1 336 ? -7.977 4.992 25.665 1.00 96.62 336 ILE A N 1
ATOM 2577 C CA . ILE A 1 336 ? -7.318 5.543 24.491 1.00 96.62 336 ILE A CA 1
ATOM 2578 C C . ILE A 1 336 ? -6.184 6.479 24.890 1.00 96.62 336 ILE A C 1
ATOM 2580 O O . ILE A 1 336 ? -6.263 7.227 25.864 1.00 96.62 336 ILE A O 1
ATOM 2584 N N . TYR A 1 337 ? -5.142 6.479 24.071 1.00 95.94 337 TYR A N 1
ATOM 2585 C CA . TYR A 1 337 ? -4.036 7.413 24.143 1.00 95.94 337 TYR A CA 1
ATOM 2586 C C . TYR A 1 337 ? -3.918 8.162 22.826 1.00 95.94 337 TYR A C 1
ATOM 2588 O O . TYR A 1 337 ? -3.785 7.560 21.757 1.00 95.94 337 TYR A O 1
ATOM 2596 N N . VAL A 1 338 ? -3.938 9.488 22.904 1.00 95.06 338 VAL A N 1
ATOM 2597 C CA . VAL A 1 338 ? -3.796 10.364 21.743 1.00 95.06 338 VAL A CA 1
ATOM 2598 C C . VAL A 1 338 ? -2.638 11.309 21.983 1.00 95.06 338 VAL A C 1
ATOM 2600 O O . VAL A 1 338 ? -2.494 11.868 23.068 1.00 95.06 338 VAL A O 1
ATOM 2603 N N . ARG A 1 339 ? -1.800 11.505 20.966 1.00 93.25 339 ARG A N 1
ATOM 2604 C CA . ARG A 1 339 ? -0.708 12.483 20.998 1.00 93.25 339 ARG A CA 1
ATOM 2605 C C . ARG A 1 339 ? -0.573 13.223 19.682 1.00 93.25 339 ARG A C 1
ATOM 2607 O O . ARG A 1 339 ? -0.915 12.684 18.632 1.00 93.25 339 ARG A O 1
ATOM 2614 N N . LEU A 1 340 ? 0.005 14.418 19.719 1.00 90.06 340 LEU A N 1
ATOM 2615 C CA . LEU A 1 340 ? 0.371 15.141 18.505 1.00 90.06 340 LEU A CA 1
ATOM 2616 C C . LEU A 1 340 ? 1.345 14.308 17.655 1.00 90.06 340 LEU A C 1
ATOM 2618 O O . LEU A 1 340 ? 2.234 13.606 18.161 1.00 90.06 340 LEU A O 1
ATOM 2622 N N . GLY A 1 341 ? 1.157 14.370 16.338 1.00 77.44 341 GLY A N 1
ATOM 2623 C CA . GLY A 1 341 ? 2.036 13.731 15.371 1.00 77.44 341 GLY A CA 1
ATOM 2624 C C . GLY A 1 341 ? 3.443 14.321 15.446 1.00 77.44 341 GLY A C 1
ATOM 2625 O O . GLY A 1 341 ? 3.615 15.520 15.638 1.00 77.44 341 GLY A O 1
ATOM 2626 N N . ARG A 1 342 ? 4.470 13.482 15.254 1.00 64.25 342 ARG A N 1
ATOM 2627 C CA . ARG A 1 342 ? 5.887 13.903 15.321 1.00 64.25 342 ARG A CA 1
ATOM 2628 C C . ARG A 1 342 ? 6.245 15.058 14.374 1.00 64.25 342 ARG A C 1
ATOM 2630 O O . ARG A 1 342 ? 7.187 15.778 14.651 1.00 64.25 342 ARG A O 1
ATOM 2637 N N . GLU A 1 343 ? 5.492 15.259 13.293 1.00 54.88 343 GLU A N 1
ATOM 2638 C CA . GLU A 1 343 ? 5.700 16.369 12.347 1.00 54.88 343 GLU A CA 1
ATOM 2639 C C . GLU A 1 343 ? 5.214 17.733 12.877 1.00 54.88 343 GLU A C 1
ATOM 2641 O O . GLU A 1 343 ? 5.579 18.755 12.313 1.00 54.88 343 GLU A O 1
ATOM 2646 N N . ALA A 1 344 ? 4.434 17.767 13.965 1.00 47.25 344 ALA A N 1
ATOM 2647 C CA . ALA A 1 344 ? 4.041 18.999 14.658 1.00 47.25 344 ALA A CA 1
ATOM 2648 C C . ALA A 1 344 ? 5.067 19.445 15.722 1.00 47.25 344 ALA A C 1
ATOM 2650 O O . ALA A 1 344 ? 4.924 20.513 16.308 1.00 47.25 344 ALA A O 1
ATOM 2651 N N . ARG A 1 345 ? 6.085 18.618 15.999 1.00 41.88 345 ARG A N 1
ATOM 2652 C CA . ARG A 1 345 ? 7.118 18.844 17.017 1.00 41.88 345 ARG A CA 1
ATOM 2653 C C . ARG A 1 345 ? 8.495 18.556 16.421 1.00 41.88 345 ARG A C 1
ATOM 2655 O O . ARG A 1 345 ? 9.081 17.509 16.696 1.00 41.88 345 ARG A O 1
ATOM 2662 N N . ASP A 1 346 ? 9.034 19.468 15.619 1.00 32.81 346 ASP A N 1
ATOM 2663 C CA . ASP A 1 346 ? 10.487 19.493 15.432 1.00 32.81 346 ASP A CA 1
ATOM 2664 C C . ASP A 1 346 ? 11.117 19.864 16.785 1.00 32.81 346 ASP A C 1
ATOM 2666 O O . ASP A 1 346 ? 11.193 21.028 17.164 1.00 32.81 346 ASP A O 1
ATOM 2670 N N . GLY A 1 347 ? 11.485 18.837 17.555 1.00 33.16 347 GLY A N 1
ATOM 2671 C CA . GLY A 1 347 ? 12.117 18.975 18.865 1.00 33.16 347 GLY A CA 1
ATOM 2672 C C . GLY A 1 347 ? 11.722 17.873 19.846 1.00 33.16 347 GLY A C 1
ATOM 2673 O O . GLY A 1 347 ? 10.882 18.090 20.705 1.00 33.16 347 GLY A O 1
ATOM 2674 N N . HIS A 1 348 ? 12.369 16.711 19.720 1.00 30.80 348 HIS A N 1
ATOM 2675 C CA . HIS A 1 348 ? 12.507 15.654 20.735 1.00 30.80 348 HIS A CA 1
ATOM 2676 C C . HIS A 1 348 ? 11.237 15.076 21.394 1.00 30.80 348 HIS A C 1
ATOM 2678 O O . HIS A 1 348 ? 10.591 15.670 22.248 1.00 30.80 348 HIS A O 1
ATOM 2684 N N . SER A 1 349 ? 10.984 13.796 21.117 1.00 29.36 349 SER A N 1
ATOM 2685 C CA . SER A 1 349 ? 11.181 12.711 22.096 1.00 29.36 349 SER A CA 1
ATOM 2686 C C . SER A 1 349 ? 10.439 11.457 21.627 1.00 29.36 349 SER A C 1
ATOM 2688 O O . SER A 1 349 ? 9.228 11.467 21.381 1.00 29.36 349 SER A O 1
ATOM 2690 N N . ALA A 1 350 ? 11.226 10.398 21.454 1.00 28.56 350 ALA A N 1
ATOM 2691 C CA . ALA A 1 350 ? 10.811 9.016 21.272 1.00 28.56 350 ALA A CA 1
ATOM 2692 C C . ALA A 1 350 ? 9.939 8.583 22.468 1.00 28.56 350 ALA A C 1
ATOM 2694 O O . ALA A 1 350 ? 10.193 8.957 23.607 1.00 28.56 350 ALA A O 1
ATOM 2695 N N . PHE A 1 351 ? 8.819 7.906 22.249 1.00 39.50 351 PHE A N 1
ATOM 2696 C CA . PHE A 1 351 ? 8.871 6.443 22.289 1.00 39.50 351 PHE A CA 1
ATOM 2697 C C . PHE A 1 351 ? 9.596 5.778 21.121 1.00 39.50 351 PHE A C 1
ATOM 2699 O O . PHE A 1 351 ? 9.281 6.102 19.949 1.00 39.50 351 PHE A O 1
#

Mean predicted aligned error: 11.29 Å

Radius of gyration: 27.18 Å; Cα contacts (8 Å, |Δi|>4): 561; chains: 1; bounding box: 62×46×69 Å

Nearest PDB structures (foldseek):
  1sh8-assembly1_B  TM=8.908E-01  e=7.709E-10  Pseudomonas aeruginosa
  3lmb-assembly1_B  TM=8.399E-01  e=1.599E-08  Oleispira antarctica RB-8
  4xu6-assembly1_A  TM=8.317E-01  e=2.901E-08  Mycolicibacterium vanbaalenii PYR-1
  4xu4-assembly1_A  TM=8.322E-01  e=3.603E-08  Mycolicibacterium vanbaalenii PYR-1
  1t82-assembly1_A  TM=7.565E-01  e=6.536E-08  Shewanella oneidensis MR-1

Foldseek 3Di:
DDFFDPVLLVCQLQVQLVLVVVLVVLQQVLQQKAFPCLPDPRDDPCSSVVRSVCSNVLLVVLLVLCVVVVWAADQADPVNLVVLVCLLSVLSNVCSNCVVVFVVNLVVLVVSLVVVCVVPPTPSLVVVLQVQ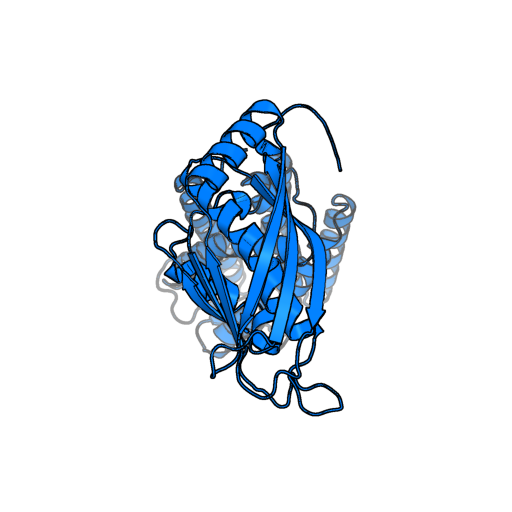LVVVVVVVLVCCVVVRMFGPDDPDRRHTNSSSSSSSSVSSSSSNSCNVSPVDDDPPLLDQDAFVRVQVVQCPPCVCVQQQKGWPGADRLLQKTKIKGAQDPSQADPVSFGHPVSVQSNVFVRPQVSLSNNCSVVVFRKDKGFPDKDKDFPAGHNGMWMKMGGHDPVNSVVQVVCCVVPQKDKDKDWIFIAGPVRDGRMIMITIMIMGGDVVVDPDDDDD

Sequence (351 aa):
MKAPSGIQWAVLALVGGVALTLCDSVHIAYGVLEKTNADFAGQSWWTLPMFSTLSLFIVPVYRRFRCLTGARALATSKGELAFSAVGFLASYACTGPLGHWGVWLAALLTAAWVARLIRRRVRGIILFSLLLAVAGPAVEAAISASGAFHYTAPDLFTVPSWLPMIYLHGALLVADLDGFLGGRAPSMRAWKLSPRSFRWMLNVFPPLMLQRIRVVSVGADFLSCRVRIAKSPLTRNLHGATFGGTIFSAADPIVATLFWQLFARRGIVVETWLQGGSVHYAKPAKTPLTIDVHLSEEEVASASAELEERGRFRRTHELEARDAAGDVCARITTEIYVRLGREARDGHSAF

Secondary structure (DSSP, 8-state):
-PPPPHHHHHHHHHHHHHHHHHHHHHHHHTTSEEES--TBTTB-TTHHHHHHHHHHHHHHHHHHHHHHTTPPPP---HHHHHHHHHHHHHHHHHHHHHGGGTHHHHHHHHHHHHHHHHT---HHHHHHHHHHHHHHHHHHHHHHHTTSEEESS-SBTTB-TTHHHHHHHHHHHHHHHHHHTT-PPPPGGG----HHHHHHHHHHSHHHHHTTEEEEEE-TTSSEEEEEE---GGGB-TTSSBPHHHHHHHHTTHHHHHHHHHHHHTT--EEEEEEEEEEEE-S---S-EEEEEE--HHHHHHHHHHHHHHSEEEEEEEEEEE-TTS-EEEEEEEEEEEEE-GGG-SS----

Solvent-accessible surface area (backbone atoms only — not comparable to full-atom values): 18500 Å² total; per-residue (Å²): 129,72,78,67,50,73,63,56,51,52,50,39,18,52,55,41,7,51,53,48,44,53,46,53,47,41,24,45,76,52,58,43,33,48,54,68,55,42,83,49,95,65,33,37,83,58,51,43,60,51,34,18,49,48,44,55,47,50,37,59,52,49,54,51,51,30,63,76,70,71,37,80,63,47,87,38,52,74,67,58,38,50,52,32,46,51,53,29,53,50,54,48,49,51,44,20,86,43,49,88,49,35,66,60,44,22,51,51,42,44,53,54,44,51,62,59,42,72,79,49,94,51,74,55,54,55,58,49,14,57,49,36,24,49,53,51,49,51,52,50,26,52,46,29,71,70,58,59,28,45,47,72,74,45,75,46,82,55,28,47,56,31,52,32,37,44,32,37,34,44,38,53,30,40,49,29,49,32,13,54,55,50,44,63,74,83,61,72,48,64,54,73,67,51,50,68,55,46,36,48,55,53,39,67,32,61,82,35,38,75,51,41,29,34,57,77,49,52,37,93,74,42,40,33,39,33,32,35,35,54,77,45,86,89,38,40,38,100,83,65,23,56,26,65,71,52,59,50,61,60,51,55,60,49,65,34,51,29,53,42,45,44,35,21,71,74,70,41,46,41,47,61,34,70,74,47,68,51,75,47,75,72,44,84,38,77,52,40,33,39,34,65,46,76,57,54,71,66,57,52,49,54,52,48,52,38,30,70,77,68,39,37,46,75,51,76,45,83,37,46,34,19,35,82,87,64,50,66,24,29,45,36,39,41,29,32,36,40,30,59,28,71,88,82,47,94,70,86,80,81,131

pLDDT: mean 90.22, std 12.12, range [28.56, 98.56]